Protein AF-A0A368FCS0-F1 (afdb_monomer_lite)

Radius of gyration: 18.72 Å; chains: 1; bounding box: 50×44×47 Å

Foldseek 3Di:
DLVVLVVVLVVVVLFDQQDQPCVQVVLLPPQQRRRDGNVQLVQQQSQPLFFPAAQEPVCLQDLVSLSVRNSPGHRPDRGPPDHDDSLQNSLSVSQSSCLRRPPVSDGSFVSCCVVPCVVQVFFKTQQDDLVCLVVADQDDADDPVNVVVCCVVPVPVDDVVVVVCCCPPVHSVVRRCRRHVCPDVHPPNSLNPSVCQRRRRVSPNMDGDPVRVVSRVVVVVVVVVPPDD

Sequence (229 aa):
MAALCVARLVDQRLLRYDDLVTKFWPEFGKNGKENITVRWLLGHRAGLAYTDKKVDFPIANDWKAIAKVFEEQTPNWPPGTQTGYHALTYGWLVDQIIRRVDPKHRSVGVYFKEEFAQKYNLDFHIGLPRCESHRVSRLTSPSLWDAVQEYFHKPSDFNFSRFFYQMLFDGLLSKVGHNVPWIAFMKRLTLNNPDLYEIEQAAVLGIGTSRAMAELFERFRGIGTSSKD

Organism: Ancylostoma caninum (NCBI:txid29170)

InterPro domains:
  IPR001466 Beta-lactamase-related [PF00144] (1-217)
  IPR012338 Beta-lactamase/transpeptidase-like [G3DSA:3.40.710.10] (1-228)
  IPR012338 Beta-lactamase/transpeptidase-like [SSF56601] (2-150)
  IPR052907 Beta-lactamase/esterase domain-containing protein [PTHR43319] (2-220)

Secondary structure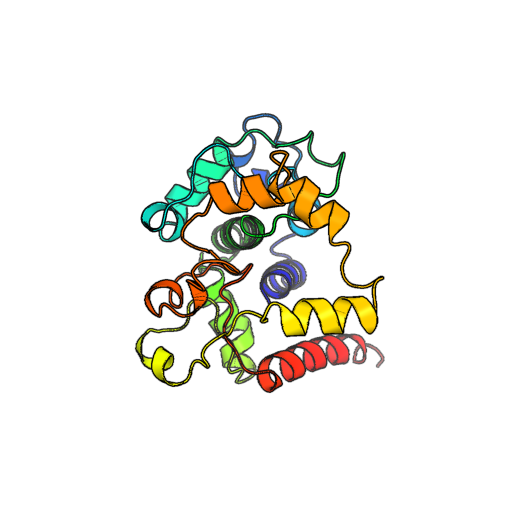 (DSSP, 8-state):
-HHHHHHHHHHTTS--TTSBGGGT-GGGGTTTTTT-BHHHHHTT-SS-SS-SS---HHHHT-HHHHHHHHHHPPPSS-TTS-----TTHHHHHHHHHHHHHSTT---HHHHHIIIIITTTT--EEES--GGGGGGPPPP-PPPHHHHHHHHHH-TTT--HHHHHHHHHTT-HHHHHHHHSTT--SSSS-GGG-GGGTTS--TTT-EEE-HHHHHHHHHHHHHHTTS---

pLDDT: mean 91.83, std 10.75, range [37.28, 98.81]

Structure (mmCIF, N/CA/C/O backbone):
data_AF-A0A368FCS0-F1
#
_ent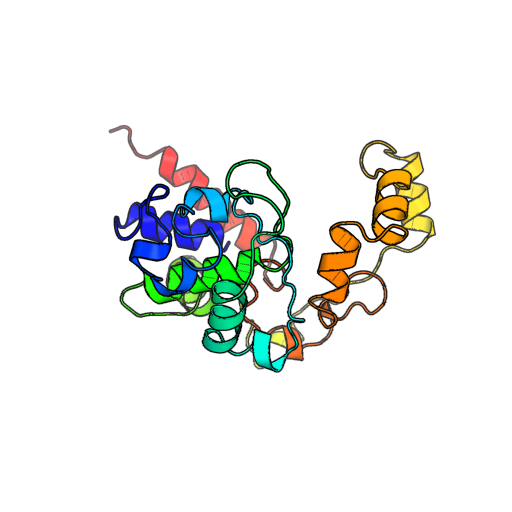ry.id   AF-A0A368FCS0-F1
#
loop_
_atom_site.group_PDB
_atom_site.id
_atom_site.type_symbol
_atom_site.label_atom_id
_atom_site.label_alt_id
_atom_site.label_comp_id
_atom_site.label_asym_id
_atom_site.label_entity_id
_atom_site.label_seq_id
_atom_site.pdbx_PDB_ins_code
_atom_site.Cartn_x
_atom_site.Cartn_y
_atom_site.Cartn_z
_atom_site.occupancy
_atom_site.B_iso_or_equiv
_atom_site.auth_seq_id
_atom_site.auth_comp_id
_atom_site.auth_asym_id
_atom_site.auth_atom_id
_atom_site.pdbx_PDB_model_num
ATOM 1 N N . MET A 1 1 ? -4.396 -3.841 -7.719 1.00 93.25 1 MET A N 1
ATOM 2 C CA . MET A 1 1 ? -4.324 -5.121 -6.976 1.00 93.25 1 MET A CA 1
ATOM 3 C C . MET A 1 1 ? -4.623 -4.959 -5.493 1.00 93.25 1 MET A C 1
ATOM 5 O O . MET A 1 1 ? -5.632 -5.488 -5.060 1.00 93.25 1 MET A O 1
ATOM 9 N N . ALA A 1 2 ? -3.852 -4.174 -4.730 1.00 96.06 2 ALA A N 1
ATOM 10 C CA . ALA A 1 2 ? -4.050 -4.011 -3.279 1.00 96.06 2 ALA A CA 1
ATOM 11 C C . ALA A 1 2 ? -5.489 -3.627 -2.859 1.00 96.06 2 ALA A C 1
ATOM 13 O O . ALA A 1 2 ? -6.038 -4.190 -1.917 1.00 96.06 2 ALA A O 1
ATOM 14 N N . ALA A 1 3 ? -6.137 -2.716 -3.597 1.00 96.94 3 ALA A N 1
ATOM 15 C CA . ALA A 1 3 ? -7.525 -2.323 -3.329 1.00 96.94 3 ALA A CA 1
ATOM 16 C C . ALA A 1 3 ? -8.522 -3.490 -3.474 1.00 96.94 3 ALA A C 1
ATOM 18 O O . ALA A 1 3 ? -9.501 -3.551 -2.736 1.00 96.94 3 ALA A O 1
ATOM 19 N N . LEU A 1 4 ? -8.256 -4.436 -4.385 1.00 96.25 4 LEU A N 1
ATOM 20 C CA . LEU A 1 4 ? -9.086 -5.630 -4.579 1.00 96.25 4 LEU A CA 1
ATOM 21 C C . LEU A 1 4 ? -8.965 -6.584 -3.387 1.00 96.25 4 LEU A C 1
ATOM 23 O O . LEU A 1 4 ? -9.956 -7.201 -3.009 1.00 96.25 4 LEU A O 1
ATOM 27 N N . CYS A 1 5 ? -7.791 -6.657 -2.749 1.00 98.00 5 CYS A N 1
ATOM 28 C CA . CYS A 1 5 ? -7.627 -7.407 -1.504 1.00 98.00 5 CYS A CA 1
ATOM 29 C C . CYS A 1 5 ? -8.546 -6.859 -0.407 1.00 98.00 5 CYS A C 1
ATOM 31 O O . CYS A 1 5 ? -9.256 -7.622 0.240 1.00 98.00 5 CYS A O 1
ATOM 33 N N . VAL A 1 6 ? -8.601 -5.532 -0.249 1.00 98.44 6 VAL A N 1
ATOM 34 C CA . VAL A 1 6 ? -9.503 -4.900 0.726 1.00 98.44 6 VAL A CA 1
ATOM 35 C C . VAL A 1 6 ? -10.969 -5.078 0.327 1.00 98.44 6 VAL A C 1
ATOM 37 O O . VAL A 1 6 ? -11.790 -5.405 1.176 1.00 98.44 6 VAL A O 1
ATOM 40 N N . ALA A 1 7 ? -11.306 -4.934 -0.958 1.00 97.56 7 ALA A N 1
ATOM 41 C CA . ALA A 1 7 ? -12.664 -5.168 -1.451 1.00 97.56 7 ALA A CA 1
ATOM 42 C C . ALA A 1 7 ? -13.146 -6.601 -1.175 1.00 97.56 7 ALA A C 1
ATOM 44 O O . ALA A 1 7 ? -14.292 -6.793 -0.786 1.00 97.56 7 ALA A O 1
ATOM 45 N N . ARG A 1 8 ? -12.265 -7.600 -1.295 1.00 96.50 8 ARG A N 1
ATOM 46 C CA . ARG A 1 8 ? -12.578 -8.990 -0.942 1.00 96.50 8 ARG A CA 1
ATOM 47 C C . ARG A 1 8 ? -12.825 -9.179 0.553 1.00 96.50 8 ARG A C 1
ATOM 49 O O . ARG A 1 8 ? -13.772 -9.868 0.907 1.00 96.50 8 ARG A O 1
ATOM 56 N N . LEU A 1 9 ? -12.033 -8.554 1.427 1.00 98.38 9 LEU A N 1
ATOM 57 C CA . LEU A 1 9 ? -12.304 -8.571 2.873 1.00 98.38 9 LEU A CA 1
ATOM 58 C C . LEU A 1 9 ? -13.667 -7.937 3.202 1.00 98.38 9 LEU A C 1
ATOM 60 O O . LEU A 1 9 ? -14.368 -8.408 4.099 1.00 98.38 9 LEU A O 1
ATOM 64 N N . VAL A 1 10 ? -14.063 -6.900 2.456 1.00 98.38 10 VAL A N 1
ATOM 65 C CA . VAL A 1 10 ? -15.393 -6.284 2.573 1.00 98.38 10 VAL A CA 1
ATOM 66 C C . VAL A 1 10 ? -16.499 -7.220 2.085 1.00 98.38 10 VAL A C 1
ATOM 68 O O . VAL A 1 10 ? -17.495 -7.396 2.783 1.00 98.38 10 VAL A O 1
ATOM 71 N N . ASP A 1 11 ? -16.315 -7.866 0.935 1.00 96.88 11 ASP A N 1
ATOM 72 C CA . ASP A 1 11 ? -17.247 -8.860 0.382 1.00 96.88 11 ASP A CA 1
ATOM 73 C C . ASP A 1 11 ? -17.456 -10.050 1.339 1.00 96.88 11 ASP A C 1
ATOM 75 O O . ASP A 1 11 ? -18.578 -10.482 1.598 1.00 96.88 11 ASP A O 1
ATOM 79 N N . GLN A 1 12 ? -16.380 -10.491 1.996 1.00 97.00 12 GLN A N 1
ATOM 80 C CA . GLN A 1 12 ? -16.399 -11.512 3.048 1.00 97.00 12 GLN A CA 1
ATOM 81 C C . GLN A 1 12 ? -17.017 -11.033 4.372 1.00 97.00 12 GLN A C 1
ATOM 83 O O . GLN A 1 12 ? -17.071 -11.800 5.332 1.00 97.00 12 GLN A O 1
ATOM 88 N N . ARG A 1 13 ? -17.481 -9.778 4.446 1.00 98.25 13 ARG A N 1
ATOM 89 C CA . ARG A 1 13 ? -18.049 -9.132 5.643 1.00 98.25 13 ARG A CA 1
ATOM 90 C C . ARG A 1 13 ? -17.088 -9.064 6.837 1.00 98.25 13 ARG A C 1
ATOM 92 O O . ARG A 1 13 ? -17.530 -8.860 7.965 1.00 98.25 13 ARG A O 1
ATOM 99 N N . LEU A 1 14 ? -15.784 -9.195 6.595 1.00 98.31 14 LEU A N 1
ATOM 100 C CA . LEU A 1 14 ? -14.739 -9.053 7.616 1.00 98.31 14 LEU A CA 1
ATOM 101 C C . LEU A 1 14 ? -14.395 -7.582 7.880 1.00 98.31 14 LEU A C 1
ATOM 103 O O . LEU A 1 14 ? -13.900 -7.240 8.950 1.00 98.31 14 LEU A O 1
ATOM 107 N N . LEU A 1 15 ? -14.674 -6.709 6.911 1.00 98.50 15 LEU A N 1
ATOM 108 C CA . LEU A 1 15 ? -14.403 -5.278 6.976 1.00 98.50 15 LEU A CA 1
ATOM 109 C C . LEU A 1 15 ? -15.571 -4.480 6.409 1.00 98.50 15 LEU A C 1
ATOM 111 O O . LEU A 1 15 ? -16.246 -4.922 5.482 1.00 98.50 15 LEU A O 1
ATOM 115 N N . ARG A 1 16 ? -15.776 -3.258 6.892 1.00 98.69 16 ARG A N 1
ATOM 116 C CA . ARG A 1 16 ? -16.618 -2.266 6.214 1.00 98.69 16 ARG A CA 1
ATOM 117 C C . ARG A 1 16 ? -15.789 -1.050 5.838 1.00 98.69 16 ARG A C 1
ATOM 119 O O . ARG A 1 16 ? -14.907 -0.642 6.583 1.00 98.69 16 ARG A O 1
ATOM 126 N N . TYR A 1 17 ? -16.111 -0.410 4.715 1.00 98.62 17 TYR A N 1
ATOM 127 C CA . TYR A 1 17 ? -15.428 0.827 4.317 1.00 98.62 17 TYR A CA 1
ATOM 128 C C . TYR A 1 17 ? -15.589 1.957 5.343 1.00 98.62 17 TYR A C 1
ATOM 130 O O . TYR A 1 17 ? -14.684 2.771 5.500 1.00 98.62 17 TYR A O 1
ATOM 138 N N . ASP A 1 18 ? -16.709 1.990 6.060 1.00 98.56 18 ASP A N 1
ATOM 139 C CA . ASP A 1 18 ? -16.969 3.005 7.085 1.00 98.56 18 ASP A CA 1
ATOM 140 C C . ASP A 1 18 ? -16.482 2.578 8.482 1.00 98.56 18 ASP A C 1
ATOM 142 O O . ASP A 1 18 ? -16.683 3.314 9.444 1.00 98.56 18 ASP A O 1
ATOM 146 N N . ASP A 1 19 ? -15.826 1.414 8.611 1.00 98.75 19 ASP A N 1
ATOM 147 C CA . ASP A 1 19 ? -15.157 1.056 9.862 1.00 98.75 19 ASP A CA 1
ATOM 148 C C . ASP A 1 19 ? -14.026 2.054 10.142 1.00 98.75 19 ASP A C 1
ATOM 150 O O . ASP A 1 19 ? -13.227 2.392 9.259 1.00 98.75 19 ASP A O 1
ATOM 154 N N . LEU A 1 20 ? -13.944 2.492 11.399 1.00 98.81 20 LEU A N 1
ATOM 155 C CA . LEU A 1 20 ? -12.785 3.210 11.912 1.00 98.81 20 LEU A CA 1
ATOM 156 C C . LEU A 1 20 ? -11.569 2.287 11.885 1.00 98.81 20 LEU A C 1
ATOM 158 O O . LEU A 1 20 ? -11.648 1.131 12.298 1.00 98.81 20 LEU A O 1
ATOM 162 N N . VAL A 1 21 ? -10.422 2.806 11.458 1.00 98.75 21 VAL A N 1
ATOM 163 C CA . VAL A 1 21 ? -9.161 2.045 11.444 1.00 98.75 21 VAL A CA 1
ATOM 164 C C . VAL A 1 21 ? -8.772 1.615 12.860 1.00 98.75 21 VAL A C 1
ATOM 166 O O . VAL A 1 21 ? -8.283 0.508 13.075 1.00 98.75 21 VAL A O 1
ATOM 169 N N . THR A 1 22 ? -9.091 2.450 13.850 1.00 98.75 22 THR A N 1
ATOM 170 C CA . THR A 1 22 ? -8.883 2.181 15.278 1.00 98.75 22 THR A CA 1
ATOM 171 C C . THR A 1 22 ? -9.644 0.967 15.805 1.00 98.75 22 THR A C 1
ATOM 173 O O . THR A 1 22 ? -9.239 0.405 16.817 1.00 98.75 22 THR A O 1
ATOM 176 N N . LYS A 1 23 ? -10.688 0.500 15.105 1.00 98.50 23 LYS A N 1
ATOM 177 C CA . LYS A 1 23 ? -11.430 -0.722 15.457 1.00 98.50 23 LYS A CA 1
ATOM 178 C C . LYS A 1 23 ? -10.538 -1.965 15.460 1.00 98.50 23 LYS A C 1
ATOM 180 O O . LYS A 1 23 ? -10.736 -2.851 16.281 1.00 98.50 23 LYS A O 1
ATOM 185 N N . PHE A 1 24 ? -9.586 -2.040 14.532 1.00 98.38 24 PHE A N 1
ATOM 186 C CA . PHE A 1 24 ? -8.661 -3.171 14.396 1.00 98.38 24 PHE A CA 1
ATOM 187 C C . PHE A 1 24 ? -7.198 -2.770 14.615 1.00 98.38 24 PHE A C 1
ATOM 189 O O . PHE A 1 24 ? -6.346 -3.639 14.768 1.00 98.38 24 PHE A O 1
ATOM 196 N N . TRP A 1 25 ? -6.898 -1.470 14.663 1.00 98.62 25 TRP A N 1
ATOM 197 C CA . TRP A 1 25 ? -5.574 -0.925 14.957 1.00 98.62 25 TRP A CA 1
ATOM 198 C C . TRP A 1 25 ? -5.661 0.243 15.956 1.00 98.62 25 TRP A C 1
ATOM 200 O O . TRP A 1 25 ? -5.528 1.402 15.557 1.00 98.62 25 TRP A O 1
ATOM 210 N N . PRO A 1 26 ? -5.903 -0.019 17.252 1.00 98.50 26 PRO A N 1
ATOM 211 C CA . PRO A 1 26 ? -6.167 1.033 18.239 1.00 98.50 26 PRO A CA 1
ATOM 212 C C . PRO A 1 26 ? -5.068 2.100 18.330 1.00 98.50 26 PRO A C 1
ATOM 214 O O . PRO A 1 26 ? -5.355 3.295 18.401 1.00 98.50 26 PRO A O 1
ATOM 217 N N . GLU A 1 27 ? -3.801 1.693 18.253 1.00 98.50 27 GLU A N 1
ATOM 218 C CA . GLU A 1 27 ? -2.636 2.577 18.351 1.00 98.50 27 GLU A CA 1
ATOM 219 C C . GLU A 1 27 ? -2.545 3.582 17.198 1.00 98.50 27 GLU A C 1
ATOM 221 O O . GLU A 1 27 ? -1.884 4.615 17.339 1.00 98.50 27 GLU A O 1
ATOM 226 N N . PHE A 1 28 ? -3.226 3.316 16.078 1.00 98.69 28 PHE A N 1
ATOM 227 C CA . PHE A 1 28 ? -3.326 4.243 14.957 1.00 98.69 28 PHE A CA 1
ATOM 228 C C . PHE A 1 28 ? -4.028 5.542 15.354 1.00 98.69 28 PHE A C 1
ATOM 230 O O . PHE A 1 28 ? -3.745 6.573 14.763 1.00 98.69 28 PHE A O 1
ATOM 237 N N . GLY A 1 29 ? -4.903 5.535 16.365 1.00 98.12 29 GLY A N 1
ATOM 238 C CA . GLY A 1 29 ? -5.744 6.684 16.723 1.00 98.12 29 GLY A CA 1
ATOM 239 C C . GLY A 1 29 ? -5.006 7.914 17.261 1.00 98.12 29 GLY A C 1
ATOM 240 O O . GLY A 1 29 ? -5.626 8.954 17.451 1.00 98.12 29 GLY A O 1
ATOM 241 N N . LYS A 1 30 ? -3.695 7.835 17.504 1.00 98.12 30 LYS A N 1
ATOM 242 C CA . LYS A 1 30 ? -2.890 8.957 18.013 1.00 98.12 30 LYS A CA 1
ATOM 243 C C . LYS A 1 30 ? -2.874 10.140 17.036 1.00 98.12 30 LYS A C 1
ATOM 245 O O . LYS A 1 30 ? -3.015 9.956 15.829 1.00 98.12 30 LYS A O 1
ATOM 250 N N . ASN A 1 31 ? -2.591 11.340 17.541 1.00 97.69 31 ASN A N 1
ATOM 251 C CA . ASN A 1 31 ? -2.347 12.550 16.740 1.00 97.69 31 ASN A CA 1
ATOM 252 C C . ASN A 1 31 ? -3.512 12.941 15.804 1.00 97.69 31 ASN A C 1
ATOM 254 O O . ASN A 1 31 ? -3.282 13.346 14.666 1.00 97.69 31 ASN A O 1
ATOM 258 N N . GLY A 1 32 ? -4.761 12.812 16.272 1.00 97.31 32 GLY A N 1
ATOM 259 C CA . GLY A 1 32 ? -5.954 13.238 15.523 1.00 97.31 32 GLY A CA 1
ATOM 260 C C . GLY A 1 32 ? -6.408 12.250 14.443 1.00 97.31 32 GLY A C 1
ATOM 261 O O . GLY A 1 32 ? -7.006 12.652 13.443 1.00 97.31 32 GLY A O 1
ATOM 262 N N . LYS A 1 33 ? -6.060 10.965 14.589 1.00 98.56 33 LYS A N 1
ATOM 263 C CA . LYS A 1 33 ? -6.353 9.900 13.614 1.00 98.56 33 LYS A CA 1
ATOM 264 C C . LYS A 1 33 ? -7.497 8.980 14.046 1.00 98.56 33 LYS A C 1
ATOM 266 O O . LYS A 1 33 ? -7.849 8.057 13.313 1.00 98.56 33 LYS A O 1
ATOM 271 N N . GLU A 1 34 ? -8.104 9.229 15.203 1.00 98.31 34 GLU A N 1
ATOM 272 C CA . GLU A 1 34 ? -9.129 8.386 15.823 1.00 98.31 34 GLU A CA 1
ATOM 273 C C . GLU A 1 34 ? -10.380 8.175 14.957 1.00 98.31 34 GLU A C 1
ATOM 275 O O . GLU A 1 34 ? -10.988 7.106 15.008 1.00 98.31 34 GLU A O 1
ATOM 280 N N . ASN A 1 35 ? -10.709 9.161 14.117 1.00 98.31 35 ASN A N 1
ATOM 281 C CA . ASN A 1 35 ? -11.897 9.166 13.259 1.00 98.31 35 ASN A CA 1
ATOM 282 C C . ASN A 1 35 ? -11.628 8.709 11.813 1.00 98.31 35 ASN A C 1
ATOM 284 O O . ASN A 1 35 ? -12.522 8.752 10.966 1.00 98.31 35 ASN A O 1
ATOM 288 N N . ILE A 1 36 ? -10.399 8.297 11.489 1.00 98.75 36 ILE A N 1
ATOM 289 C CA . ILE A 1 36 ? -10.061 7.867 10.130 1.00 98.75 36 ILE A CA 1
ATOM 290 C C . ILE A 1 36 ? -10.738 6.528 9.833 1.00 98.75 36 ILE A C 1
ATOM 292 O O . ILE A 1 36 ? -10.553 5.541 10.545 1.00 98.75 36 ILE A O 1
ATOM 296 N N . THR A 1 37 ? -11.483 6.489 8.730 1.00 98.81 37 THR A N 1
ATOM 297 C CA . THR A 1 37 ? -12.140 5.281 8.219 1.00 98.81 37 THR A CA 1
ATOM 298 C C . THR A 1 37 ? -11.281 4.562 7.181 1.00 98.81 37 THR A C 1
ATOM 300 O O . THR A 1 37 ? -10.410 5.161 6.538 1.00 98.81 37 THR A O 1
ATOM 303 N N . VAL A 1 38 ? -11.578 3.283 6.935 1.00 98.75 38 VAL A N 1
ATOM 304 C CA . VAL A 1 38 ? -10.999 2.520 5.813 1.00 98.75 38 VAL A CA 1
ATOM 305 C C . VAL A 1 38 ? -11.228 3.247 4.482 1.00 98.75 38 VAL A C 1
ATOM 307 O O . VAL A 1 38 ? -10.310 3.365 3.670 1.00 98.75 38 VAL A O 1
ATOM 310 N N . ARG A 1 39 ? -12.424 3.812 4.269 1.00 98.50 39 ARG A N 1
ATOM 311 C CA . ARG A 1 39 ? -12.773 4.617 3.089 1.00 98.50 39 ARG A CA 1
ATOM 312 C C . ARG A 1 39 ? -11.829 5.799 2.909 1.00 98.50 39 ARG A C 1
ATOM 314 O O . ARG A 1 39 ? -11.433 6.090 1.785 1.00 98.50 39 ARG A O 1
ATOM 321 N N . TRP A 1 40 ? -11.475 6.496 3.988 1.00 98.50 40 TRP A N 1
ATOM 322 C CA . TRP A 1 40 ? -10.566 7.640 3.910 1.00 98.50 40 TRP A CA 1
ATOM 323 C C . TRP A 1 40 ? -9.135 7.227 3.583 1.00 98.50 40 TRP A C 1
ATOM 325 O O . TRP A 1 40 ? -8.486 7.927 2.807 1.00 98.50 40 TRP A O 1
ATOM 335 N N . LEU A 1 41 ? -8.654 6.096 4.105 1.00 97.94 41 LEU A N 1
ATOM 336 C CA . LEU A 1 41 ? -7.356 5.547 3.702 1.00 97.94 41 LEU A CA 1
ATOM 337 C C . LEU A 1 41 ? -7.343 5.190 2.211 1.00 97.94 41 LEU A C 1
ATOM 339 O O . LEU A 1 41 ? -6.476 5.662 1.476 1.00 97.94 41 LEU A O 1
ATOM 343 N N . LEU A 1 42 ? -8.338 4.424 1.752 1.00 98.12 42 LEU A N 1
ATOM 344 C CA . LEU A 1 42 ? -8.425 3.992 0.354 1.00 98.12 42 LEU A CA 1
ATOM 345 C C . LEU A 1 42 ? -8.653 5.154 -0.619 1.00 98.12 42 LEU A C 1
ATOM 347 O O . LEU A 1 42 ? -8.173 5.123 -1.746 1.00 98.12 42 LEU A O 1
ATOM 351 N N . GLY A 1 43 ? -9.377 6.181 -0.177 1.00 97.81 43 GLY A N 1
ATOM 352 C CA . GLY A 1 43 ? -9.672 7.385 -0.947 1.00 97.81 43 GLY A CA 1
ATOM 353 C C . GLY A 1 43 ? -8.623 8.489 -0.826 1.00 97.81 43 GLY A C 1
ATOM 354 O O . GLY A 1 43 ? -8.908 9.608 -1.235 1.00 97.81 43 GLY A O 1
ATOM 355 N N . HIS A 1 44 ? -7.447 8.225 -0.244 1.00 98.12 44 HIS A N 1
ATOM 356 C CA . HIS A 1 44 ? -6.361 9.206 -0.096 1.00 98.12 44 HIS A CA 1
ATOM 357 C C . HIS A 1 44 ? -6.722 10.471 0.712 1.00 98.12 44 HIS A C 1
ATOM 359 O O . HIS A 1 44 ? -6.159 11.549 0.499 1.00 98.12 44 HIS A O 1
ATOM 365 N N . ARG A 1 45 ? -7.643 10.344 1.672 1.00 98.38 45 ARG A N 1
ATOM 366 C CA . ARG A 1 45 ? -8.140 11.436 2.530 1.00 98.38 45 ARG A CA 1
ATOM 367 C C . ARG A 1 45 ? -7.651 11.364 3.976 1.00 98.38 45 ARG A C 1
ATOM 369 O O . ARG A 1 45 ? -8.009 12.219 4.775 1.00 98.38 45 ARG A O 1
ATOM 376 N N . ALA A 1 46 ? -6.826 10.378 4.319 1.00 98.00 46 ALA A N 1
ATOM 377 C CA . ALA A 1 46 ? -6.289 10.213 5.672 1.00 98.00 46 ALA A CA 1
ATOM 378 C C . ALA A 1 46 ? -5.212 11.246 6.057 1.00 98.00 46 ALA A C 1
ATOM 380 O O . ALA A 1 46 ? -4.877 11.356 7.231 1.00 98.00 46 ALA A O 1
ATOM 381 N N . GLY A 1 47 ? -4.664 11.985 5.087 1.00 97.69 47 GLY A N 1
ATOM 382 C CA . GLY A 1 47 ? -3.578 12.935 5.336 1.00 97.69 47 GLY A CA 1
ATOM 383 C C . GLY A 1 47 ? -2.235 12.270 5.632 1.00 97.69 47 GLY A C 1
ATOM 384 O O . GLY A 1 47 ? -1.417 12.850 6.320 1.00 97.69 47 GLY A O 1
ATOM 385 N N . LEU A 1 48 ? -1.987 11.057 5.144 1.00 97.75 48 LEU A N 1
ATOM 386 C CA . LEU A 1 48 ? -0.759 10.294 5.395 1.00 97.75 48 LEU A CA 1
ATOM 387 C C . LEU A 1 48 ? 0.041 10.094 4.106 1.00 97.75 48 LEU A C 1
ATOM 389 O O . LEU A 1 48 ? 0.521 8.996 3.833 1.00 97.75 48 LEU A O 1
ATOM 393 N N . ALA A 1 49 ? 0.135 11.120 3.261 1.00 96.50 49 ALA A N 1
ATOM 394 C CA . ALA A 1 49 ? 0.751 10.989 1.942 1.00 96.50 49 ALA A CA 1
ATOM 395 C C . ALA A 1 49 ? 2.278 10.820 2.007 1.00 96.50 49 ALA A C 1
ATOM 397 O O . ALA A 1 49 ? 2.861 10.176 1.135 1.00 96.50 49 ALA A O 1
ATOM 398 N N . TYR A 1 50 ? 2.905 11.345 3.058 1.00 95.31 50 TYR A N 1
ATOM 399 C CA . TYR A 1 50 ? 4.290 11.087 3.448 1.00 95.31 50 TYR A CA 1
ATOM 400 C C . TYR A 1 50 ? 4.397 11.090 4.978 1.00 95.31 50 TYR A C 1
ATOM 402 O O . TYR A 1 50 ? 3.472 11.528 5.668 1.00 95.31 50 TYR A O 1
ATOM 410 N N . THR A 1 51 ? 5.524 10.613 5.506 1.00 96.00 51 THR A N 1
ATOM 411 C CA . THR A 1 51 ? 5.785 10.580 6.951 1.00 96.00 51 THR A CA 1
ATOM 412 C C . THR A 1 51 ? 6.928 11.519 7.336 1.00 96.00 51 THR A C 1
ATOM 414 O O . THR A 1 51 ? 7.800 11.826 6.521 1.00 96.00 51 THR A O 1
ATOM 417 N N . ASP A 1 52 ? 6.936 11.975 8.584 1.00 92.38 52 ASP A N 1
ATOM 418 C CA . ASP A 1 52 ? 7.979 12.854 9.126 1.00 92.38 52 ASP A CA 1
ATOM 419 C C . ASP A 1 52 ? 9.275 12.059 9.326 1.00 92.38 52 ASP A C 1
ATOM 421 O O . ASP A 1 52 ? 10.378 12.524 9.037 1.00 92.38 52 ASP A O 1
ATOM 425 N N . LYS A 1 53 ? 9.133 10.799 9.754 1.00 92.75 53 LYS A N 1
ATOM 426 C CA . LYS A 1 53 ? 10.231 9.840 9.812 1.00 92.75 53 LYS A CA 1
ATOM 427 C C . LYS A 1 53 ? 10.493 9.261 8.430 1.00 92.75 53 LYS A C 1
ATOM 429 O O . LYS A 1 53 ? 9.598 8.692 7.810 1.00 92.75 53 LYS A O 1
ATOM 434 N N . LYS A 1 54 ? 11.744 9.351 7.989 1.00 94.19 54 LYS A N 1
ATOM 435 C CA . LYS A 1 54 ? 12.235 8.690 6.780 1.00 94.19 54 LYS A CA 1
ATOM 436 C C . LYS A 1 54 ? 12.048 7.173 6.880 1.00 94.19 54 LYS A C 1
ATOM 438 O O . LYS A 1 54 ? 12.411 6.572 7.890 1.00 94.19 54 LYS A O 1
ATOM 443 N N . VAL A 1 55 ? 11.521 6.564 5.823 1.00 95.12 55 VAL A N 1
ATOM 444 C CA . VAL A 1 55 ? 11.322 5.115 5.722 1.00 95.12 55 VAL A CA 1
ATOM 445 C C . VAL A 1 55 ? 12.476 4.522 4.921 1.00 95.12 55 VAL A C 1
ATOM 447 O O . VAL A 1 55 ? 12.500 4.561 3.688 1.00 95.12 55 VAL A O 1
ATOM 450 N N . ASP A 1 56 ? 13.474 4.005 5.628 1.00 92.88 56 ASP A N 1
ATOM 451 C CA . ASP A 1 56 ? 14.572 3.257 5.026 1.00 92.88 56 ASP A CA 1
ATOM 452 C C . ASP A 1 56 ? 14.175 1.802 4.724 1.00 92.88 56 ASP A C 1
ATOM 454 O O . ASP A 1 56 ? 13.056 1.364 4.996 1.00 92.88 56 ASP A O 1
ATOM 458 N N . PHE A 1 57 ? 15.083 1.069 4.083 1.00 90.25 57 PHE A N 1
ATOM 459 C CA . PHE A 1 57 ? 14.829 -0.296 3.629 1.00 90.25 57 PHE A CA 1
ATOM 460 C C . PHE A 1 57 ? 14.546 -1.275 4.792 1.00 90.25 57 PHE A C 1
ATOM 462 O O . PHE A 1 57 ? 13.571 -2.019 4.689 1.00 90.25 57 PHE A O 1
ATOM 469 N N . PRO A 1 58 ? 15.294 -1.262 5.920 1.00 92.56 58 PRO A N 1
ATOM 470 C CA . PRO A 1 58 ? 14.966 -2.097 7.077 1.00 92.56 58 PRO A CA 1
ATOM 471 C C . PRO A 1 58 ? 13.579 -1.816 7.659 1.00 92.56 58 PRO A C 1
ATOM 473 O O . PRO A 1 58 ? 12.844 -2.762 7.926 1.00 92.56 58 PRO A O 1
ATOM 476 N N . ILE A 1 59 ? 13.194 -0.539 7.806 1.00 95.06 59 ILE A N 1
ATOM 477 C CA . ILE A 1 59 ? 11.842 -0.189 8.260 1.00 95.06 59 ILE A CA 1
ATOM 478 C C . ILE A 1 59 ? 10.818 -0.719 7.256 1.00 95.06 59 ILE A C 1
ATOM 480 O O . ILE A 1 59 ? 9.879 -1.393 7.657 1.00 95.06 59 ILE A O 1
ATOM 484 N N . ALA A 1 60 ? 11.008 -0.469 5.959 1.00 93.50 60 ALA A N 1
ATOM 485 C CA . ALA A 1 60 ? 10.077 -0.891 4.912 1.00 93.50 60 ALA A CA 1
ATOM 486 C C . ALA A 1 60 ? 9.837 -2.405 4.848 1.00 93.50 60 ALA A C 1
ATOM 488 O O . ALA A 1 60 ? 8.761 -2.820 4.413 1.00 93.50 60 ALA A O 1
ATOM 489 N N . ASN A 1 61 ? 10.820 -3.207 5.266 1.00 91.62 61 ASN A N 1
ATOM 490 C CA . ASN A 1 61 ? 10.743 -4.665 5.283 1.00 91.62 61 ASN A CA 1
ATOM 491 C C . ASN A 1 61 ? 10.196 -5.240 6.608 1.00 91.62 61 ASN A C 1
ATOM 493 O O . ASN A 1 61 ? 9.982 -6.445 6.716 1.00 91.62 61 ASN A O 1
ATOM 497 N N . ASP A 1 62 ? 9.941 -4.397 7.613 1.00 96.50 62 ASP A N 1
ATOM 498 C CA . ASP A 1 62 ? 9.312 -4.780 8.877 1.00 96.50 62 ASP A CA 1
ATOM 499 C C . ASP A 1 62 ? 7.948 -4.092 9.022 1.00 96.50 62 ASP A C 1
ATOM 501 O O . ASP A 1 62 ? 7.825 -2.901 9.324 1.00 96.50 62 ASP A O 1
ATOM 505 N N . TRP A 1 63 ? 6.882 -4.876 8.856 1.00 96.38 63 TRP A N 1
ATOM 506 C CA . TRP A 1 63 ? 5.516 -4.369 8.950 1.00 96.38 63 TRP A CA 1
ATOM 507 C C . TRP A 1 63 ? 5.198 -3.758 10.324 1.00 96.38 63 TRP A C 1
ATOM 509 O O . TRP A 1 63 ? 4.369 -2.851 10.394 1.00 96.38 63 TRP A O 1
ATOM 519 N N . LYS A 1 64 ? 5.839 -4.204 1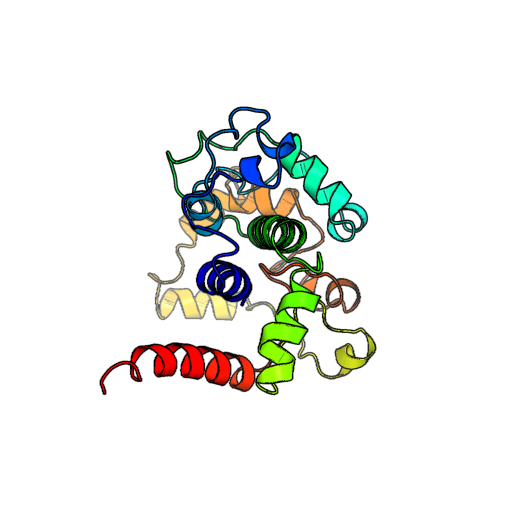1.414 1.00 98.06 64 LYS A N 1
ATOM 520 C CA . LYS A 1 64 ? 5.643 -3.621 12.750 1.00 98.06 64 LYS A CA 1
ATOM 521 C C . LYS A 1 64 ? 6.360 -2.283 12.868 1.00 98.06 64 LYS A C 1
ATOM 523 O O . LYS A 1 64 ? 5.800 -1.349 13.439 1.00 98.06 64 LYS A O 1
ATOM 528 N N . ALA A 1 65 ? 7.561 -2.163 12.304 1.00 98.06 65 ALA A N 1
ATOM 529 C CA . ALA A 1 65 ? 8.280 -0.892 12.255 1.00 98.06 65 ALA A CA 1
ATOM 530 C C . ALA A 1 65 ? 7.493 0.152 11.448 1.00 98.06 65 ALA A C 1
ATOM 532 O O . ALA A 1 65 ? 7.300 1.275 11.912 1.00 98.06 65 ALA A O 1
ATOM 533 N N . ILE A 1 66 ? 6.956 -0.240 10.289 1.00 97.88 66 ILE A N 1
ATOM 534 C CA . ILE A 1 66 ? 6.049 0.592 9.488 1.00 97.88 66 ILE A CA 1
ATOM 535 C C . ILE A 1 66 ? 4.782 0.967 10.258 1.00 97.88 66 ILE A C 1
ATOM 537 O O . ILE A 1 66 ? 4.355 2.120 10.197 1.00 97.88 66 ILE A O 1
ATOM 541 N N . ALA A 1 67 ? 4.194 0.032 11.012 1.00 98.31 67 ALA A N 1
ATOM 542 C CA . ALA A 1 67 ? 3.050 0.335 11.866 1.00 98.31 67 ALA A CA 1
ATOM 543 C C . ALA A 1 67 ? 3.383 1.483 12.828 1.00 98.31 67 ALA A C 1
ATOM 545 O O . ALA A 1 67 ? 2.670 2.482 12.869 1.00 98.31 67 ALA A O 1
ATOM 546 N N . LYS A 1 68 ? 4.517 1.389 13.533 1.00 98.38 68 LYS A N 1
ATOM 547 C CA . LYS A 1 68 ? 4.954 2.415 14.491 1.00 98.38 68 LYS A CA 1
ATOM 548 C C . LYS A 1 68 ? 5.133 3.784 13.842 1.00 98.38 68 LYS A C 1
ATOM 550 O O . LYS A 1 68 ? 4.686 4.773 14.415 1.00 98.38 68 LYS A O 1
ATOM 555 N N . VAL A 1 69 ? 5.682 3.836 12.625 1.00 98.25 69 VAL A N 1
ATOM 556 C CA . VAL A 1 69 ? 5.783 5.087 11.855 1.00 98.25 69 VAL A CA 1
ATOM 557 C C . VAL A 1 69 ? 4.407 5.737 11.686 1.00 98.25 69 VAL A C 1
ATOM 559 O O . VAL A 1 69 ? 4.256 6.925 11.952 1.00 98.25 69 VAL A O 1
ATOM 562 N N . PHE A 1 70 ? 3.389 4.978 11.276 1.00 98.50 70 PHE A N 1
ATOM 563 C CA . PHE A 1 70 ? 2.048 5.534 11.071 1.00 98.50 70 PHE A CA 1
ATOM 564 C C . PHE A 1 70 ? 1.293 5.819 12.368 1.00 98.50 70 PHE A C 1
ATOM 566 O O . PHE A 1 70 ? 0.524 6.775 12.413 1.00 98.50 70 PHE A O 1
ATOM 573 N N . GLU A 1 71 ? 1.509 5.038 13.425 1.00 98.56 71 GLU A N 1
ATOM 574 C CA . GLU A 1 71 ? 0.955 5.324 14.752 1.00 98.56 71 GLU A CA 1
ATOM 575 C C . GLU A 1 71 ? 1.423 6.701 15.240 1.00 98.56 71 GLU A C 1
ATOM 577 O O . GLU A 1 71 ? 0.606 7.503 15.688 1.00 98.56 71 GLU A O 1
ATOM 582 N N . GLU A 1 72 ? 2.711 7.005 15.080 1.00 98.12 72 GLU A N 1
ATOM 583 C CA . GLU A 1 72 ? 3.339 8.259 15.515 1.00 98.12 72 GLU A CA 1
ATOM 584 C C . GLU A 1 72 ? 3.144 9.423 14.532 1.00 98.12 72 GLU A C 1
ATOM 586 O O . GLU A 1 72 ? 3.292 10.580 14.919 1.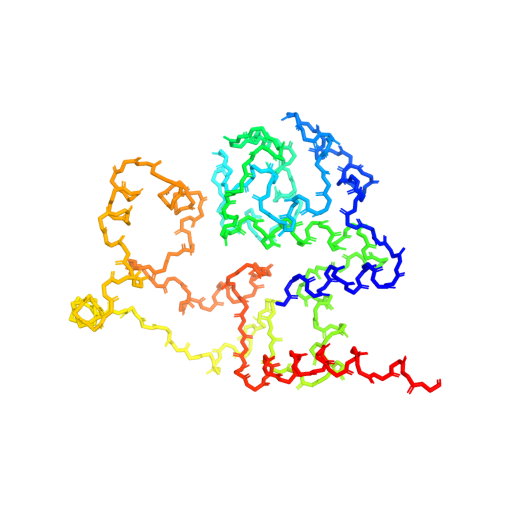00 98.12 72 GLU A O 1
ATOM 591 N N . GLN A 1 73 ? 2.767 9.159 13.280 1.00 98.12 73 GLN A N 1
ATOM 592 C CA . GLN A 1 73 ? 2.603 10.208 12.274 1.00 98.12 73 GLN A CA 1
ATOM 593 C C . GLN A 1 73 ? 1.435 11.145 12.610 1.00 98.12 73 GLN A C 1
ATOM 595 O O . GLN A 1 73 ? 0.300 10.702 12.811 1.00 98.12 73 GLN A O 1
ATOM 600 N N . THR A 1 74 ? 1.688 12.452 12.582 1.00 98.19 74 THR A N 1
ATOM 601 C CA . THR A 1 74 ? 0.627 13.466 12.517 1.00 98.19 74 THR A CA 1
ATOM 602 C C . THR A 1 74 ? 0.169 13.614 11.064 1.00 98.19 74 THR A C 1
ATOM 604 O O . THR A 1 74 ? 1.021 13.739 10.179 1.00 98.19 74 THR A O 1
ATOM 607 N N . PRO A 1 75 ? -1.141 13.593 10.761 1.00 98.19 75 PRO A N 1
ATOM 608 C CA . PRO A 1 75 ? -1.618 13.825 9.404 1.00 98.19 75 PRO A CA 1
ATOM 609 C C . PRO A 1 75 ? -1.053 15.125 8.807 1.00 98.19 75 PRO A C 1
ATOM 611 O O . PRO A 1 75 ? -1.087 16.176 9.441 1.00 98.19 75 PRO A O 1
ATOM 614 N N . ASN A 1 76 ? -0.557 15.064 7.570 1.00 96.88 76 ASN A N 1
ATOM 615 C CA . ASN A 1 76 ? -0.030 16.200 6.808 1.00 96.88 76 ASN A CA 1
ATOM 616 C C . ASN A 1 76 ? -1.084 17.318 6.629 1.00 96.88 76 ASN A C 1
ATOM 618 O O . ASN A 1 76 ? -0.737 18.471 6.386 1.00 96.88 76 ASN A O 1
ATOM 622 N N . TRP A 1 77 ? -2.368 16.967 6.731 1.00 96.06 77 TRP A N 1
ATOM 623 C CA . TRP A 1 77 ? -3.526 17.858 6.817 1.00 96.06 77 TRP A CA 1
ATOM 624 C C . TRP A 1 77 ? -4.643 17.163 7.613 1.00 96.06 77 TRP A C 1
ATOM 626 O O . TRP A 1 77 ? -4.628 15.931 7.706 1.00 96.06 77 TRP A O 1
ATOM 636 N N . PRO A 1 78 ? -5.639 17.900 8.149 1.00 97.69 78 PRO A N 1
ATOM 637 C CA . PRO A 1 78 ? -6.729 17.295 8.910 1.00 97.69 78 PRO A CA 1
ATOM 638 C C . PRO A 1 78 ? -7.454 16.200 8.103 1.00 97.69 78 PRO A C 1
ATOM 640 O O . PRO A 1 78 ? -7.884 16.472 6.970 1.00 97.69 78 PRO A O 1
ATOM 643 N N . PRO A 1 79 ? -7.604 14.973 8.636 1.00 98.06 79 PRO A N 1
ATOM 644 C CA . PRO A 1 79 ? -8.212 13.874 7.895 1.00 98.06 79 PRO A CA 1
ATOM 645 C C . PRO A 1 79 ? -9.617 14.208 7.386 1.00 98.06 79 PRO A C 1
ATOM 647 O O . PRO A 1 79 ? -10.394 14.905 8.033 1.00 98.06 79 PRO A O 1
ATOM 650 N N . GLY A 1 80 ? -9.936 13.743 6.181 1.00 96.69 80 GLY A N 1
ATOM 651 C CA . GLY A 1 80 ? -11.215 14.002 5.525 1.00 96.69 80 GLY A CA 1
ATOM 652 C C . GLY A 1 80 ? -11.315 15.365 4.834 1.00 96.69 80 GLY A C 1
ATOM 653 O O . GLY A 1 80 ? -12.149 15.506 3.946 1.00 96.69 80 GLY A O 1
ATOM 654 N N . THR A 1 81 ? -10.466 16.350 5.133 1.00 97.12 81 THR A N 1
ATOM 655 C CA . THR A 1 81 ? -10.614 17.706 4.558 1.00 97.12 81 THR A CA 1
ATOM 656 C C . THR A 1 81 ? -10.093 17.845 3.129 1.00 97.12 81 THR A C 1
ATOM 658 O O . THR A 1 81 ? -10.611 18.652 2.363 1.00 97.12 81 THR A O 1
ATOM 661 N N . GLN A 1 82 ? -9.094 17.048 2.744 1.00 95.25 82 GLN A N 1
ATOM 662 C CA . GLN A 1 82 ? -8.447 17.112 1.431 1.00 95.25 82 GLN A CA 1
ATOM 663 C C . GLN A 1 82 ? -8.121 15.713 0.908 1.00 95.25 82 GLN A C 1
ATOM 665 O O . GLN A 1 82 ? -7.961 14.768 1.685 1.00 95.25 82 GLN A O 1
ATOM 670 N N . THR A 1 83 ? -7.986 15.599 -0.413 1.00 95.19 83 THR A N 1
ATOM 671 C CA . THR A 1 83 ? -7.463 14.400 -1.078 1.00 95.19 83 THR A CA 1
ATOM 672 C C . THR A 1 83 ? -6.042 14.685 -1.538 1.00 95.19 83 THR A C 1
ATOM 674 O O . THR A 1 83 ? -5.822 15.608 -2.319 1.00 95.19 83 THR A O 1
ATOM 677 N N . GLY A 1 84 ? -5.081 13.886 -1.084 1.00 93.31 84 GLY A N 1
ATOM 678 C CA . GLY A 1 84 ? -3.692 13.989 -1.522 1.00 93.31 84 GLY A CA 1
ATOM 679 C C . GLY A 1 84 ? -3.123 12.603 -1.745 1.00 93.31 84 GLY A C 1
ATOM 680 O O . GLY A 1 84 ? -3.184 11.762 -0.856 1.00 93.31 84 GLY A O 1
ATOM 681 N N . TYR A 1 85 ? -2.616 12.340 -2.945 1.00 94.75 85 TYR A N 1
ATOM 682 C CA . TYR A 1 85 ? -2.235 10.995 -3.365 1.00 94.75 85 TYR A CA 1
ATOM 683 C C . TYR A 1 85 ? -1.140 10.397 -2.465 1.00 94.75 85 TYR A C 1
ATOM 685 O O . TYR A 1 85 ? -0.052 10.951 -2.330 1.00 94.75 85 TYR A O 1
ATOM 693 N N . HIS A 1 86 ? -1.436 9.250 -1.852 1.00 96.81 86 HIS A N 1
ATOM 694 C CA . HIS A 1 86 ? -0.531 8.526 -0.951 1.00 96.81 86 HIS A CA 1
ATOM 695 C C . HIS A 1 86 ? 0.379 7.608 -1.774 1.00 96.81 86 HIS A C 1
ATOM 697 O O . HIS A 1 86 ? 0.267 6.389 -1.702 1.00 96.81 86 HIS A O 1
ATOM 703 N N . ALA A 1 87 ? 1.237 8.195 -2.611 1.00 94.06 87 ALA A N 1
ATOM 704 C CA . ALA A 1 87 ? 1.930 7.476 -3.684 1.00 94.06 87 ALA A CA 1
ATOM 705 C C . ALA A 1 87 ? 2.694 6.22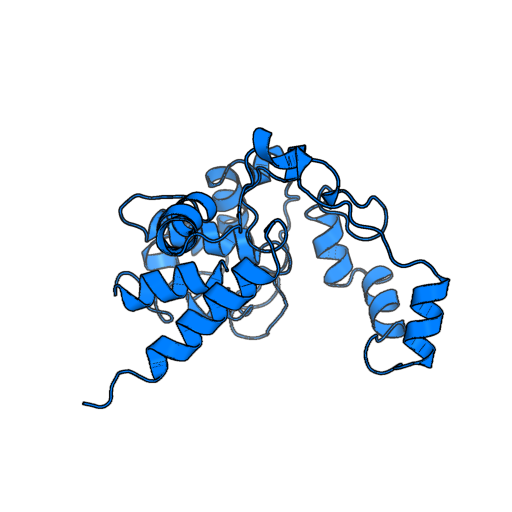1 -3.226 1.00 94.06 87 ALA A C 1
ATOM 707 O O . ALA A 1 87 ? 2.743 5.242 -3.963 1.00 94.06 87 ALA A O 1
ATOM 708 N N . LEU A 1 88 ? 3.272 6.244 -2.020 1.00 95.31 88 LEU A N 1
ATOM 709 C CA . LEU A 1 88 ? 4.029 5.122 -1.451 1.00 95.31 88 LEU A CA 1
ATOM 710 C C . LEU A 1 88 ? 3.391 4.585 -0.168 1.00 95.31 88 LEU A C 1
ATOM 712 O O . LEU A 1 88 ? 3.267 3.375 0.020 1.00 95.31 88 LEU A O 1
ATOM 716 N N . THR A 1 89 ? 2.932 5.479 0.707 1.00 97.62 89 THR A N 1
ATOM 717 C CA . THR A 1 89 ? 2.339 5.106 1.995 1.00 97.62 89 THR A CA 1
ATOM 718 C C . THR A 1 89 ? 1.059 4.287 1.847 1.00 97.62 89 THR A C 1
ATOM 720 O O . THR A 1 89 ? 0.765 3.478 2.723 1.00 97.62 89 THR A O 1
ATOM 723 N N . TYR A 1 90 ? 0.335 4.416 0.726 1.00 98.31 90 TYR A N 1
ATOM 724 C CA . TYR A 1 90 ? -0.879 3.648 0.445 1.00 98.31 90 TYR A CA 1
ATOM 725 C C . TYR A 1 90 ? -0.673 2.137 0.567 1.00 98.31 90 TYR A C 1
ATOM 727 O O . TYR A 1 90 ? -1.473 1.463 1.211 1.00 98.31 90 TYR A O 1
ATOM 735 N N . GLY A 1 91 ? 0.393 1.592 -0.027 1.00 97.88 91 GLY A N 1
ATOM 736 C CA . GLY A 1 91 ? 0.596 0.144 -0.060 1.00 97.88 91 GLY A CA 1
ATOM 737 C C . GLY A 1 91 ? 0.871 -0.424 1.326 1.00 97.88 91 GLY A C 1
ATOM 738 O O . GLY A 1 91 ? 0.298 -1.448 1.686 1.00 97.88 91 GLY A O 1
ATOM 739 N N . TRP A 1 92 ? 1.646 0.294 2.140 1.00 98.12 92 TRP A N 1
ATOM 740 C CA . TRP A 1 92 ? 1.863 -0.064 3.539 1.00 98.12 92 TRP A CA 1
ATOM 741 C C . TRP A 1 92 ? 0.600 0.077 4.382 1.00 98.12 92 TRP A C 1
ATOM 743 O O . TRP A 1 92 ? 0.291 -0.821 5.151 1.00 98.12 92 TRP A O 1
ATOM 753 N N . LEU A 1 93 ? -0.164 1.160 4.229 1.00 98.50 93 LEU A N 1
ATOM 754 C CA . LEU A 1 93 ? -1.425 1.337 4.957 1.00 98.50 93 LEU A CA 1
ATOM 755 C C . LEU A 1 93 ? -2.420 0.214 4.627 1.00 98.50 93 LEU A C 1
ATOM 757 O O . LEU A 1 93 ? -3.064 -0.318 5.529 1.00 98.50 93 LEU A O 1
ATOM 761 N N . VAL A 1 94 ? -2.500 -0.200 3.359 1.00 98.62 94 VAL A N 1
ATOM 762 C CA . VAL A 1 94 ? -3.314 -1.349 2.938 1.00 98.62 94 VAL A CA 1
ATOM 763 C C . VAL A 1 94 ? -2.791 -2.663 3.523 1.00 98.62 94 VAL A C 1
ATOM 765 O O . VAL A 1 94 ? -3.592 -3.459 4.010 1.00 98.62 94 VAL A O 1
ATOM 768 N N . ASP A 1 95 ? -1.476 -2.885 3.541 1.00 98.56 95 ASP A N 1
ATOM 769 C CA . ASP A 1 95 ? -0.869 -4.051 4.197 1.00 98.56 95 ASP A CA 1
ATOM 770 C C . ASP A 1 95 ? -1.212 -4.110 5.697 1.00 98.56 95 ASP A C 1
ATOM 772 O O . ASP A 1 95 ? -1.615 -5.160 6.197 1.00 98.56 95 ASP A O 1
ATOM 776 N N . GLN A 1 96 ? -1.175 -2.974 6.405 1.00 98.62 96 GLN A N 1
ATOM 777 C CA . GLN A 1 96 ? -1.556 -2.902 7.821 1.00 98.62 96 GLN A CA 1
ATOM 778 C C . GLN A 1 96 ? -3.032 -3.252 8.062 1.00 98.62 96 GLN A C 1
ATOM 780 O O . GLN A 1 96 ? -3.332 -3.889 9.077 1.00 98.62 96 GLN A O 1
ATOM 785 N N . ILE A 1 97 ? -3.935 -2.857 7.153 1.00 98.62 97 ILE A N 1
ATOM 786 C CA . ILE A 1 97 ? -5.353 -3.251 7.193 1.00 98.62 97 ILE A CA 1
ATOM 787 C C . ILE A 1 97 ? -5.467 -4.765 7.011 1.00 98.62 97 ILE A C 1
ATOM 789 O O . ILE A 1 97 ? -6.061 -5.438 7.850 1.00 98.62 97 ILE A O 1
ATOM 793 N N . ILE A 1 98 ? -4.880 -5.307 5.940 1.00 98.69 98 ILE A N 1
ATOM 794 C CA . ILE A 1 98 ? -5.010 -6.727 5.590 1.00 98.69 98 ILE A CA 1
ATOM 795 C C . ILE A 1 98 ? -4.481 -7.608 6.720 1.00 98.69 98 ILE A C 1
ATOM 797 O O . ILE A 1 98 ? -5.214 -8.472 7.185 1.00 98.69 98 ILE A O 1
ATOM 801 N N . ARG A 1 99 ? -3.280 -7.339 7.244 1.00 98.56 99 ARG A N 1
ATOM 802 C CA . ARG A 1 99 ? -2.684 -8.133 8.334 1.00 98.56 99 ARG A CA 1
ATOM 803 C C . ARG A 1 99 ? -3.535 -8.185 9.601 1.00 98.56 99 ARG A C 1
ATOM 805 O O . ARG A 1 99 ? -3.471 -9.163 10.339 1.00 98.56 99 ARG A O 1
ATOM 812 N N . ARG A 1 100 ? -4.299 -7.130 9.893 1.00 98.56 100 ARG A N 1
ATOM 813 C CA . ARG A 1 100 ? -5.120 -7.044 11.114 1.00 98.56 100 ARG A CA 1
ATOM 814 C C . ARG A 1 100 ? -6.515 -7.626 10.943 1.00 98.56 100 ARG A C 1
ATOM 816 O O . ARG A 1 100 ? -7.086 -8.102 11.915 1.00 98.56 100 ARG A O 1
ATOM 823 N N . VAL A 1 101 ? -7.053 -7.566 9.730 1.00 98.56 101 VAL A N 1
ATOM 824 C CA . VAL A 1 101 ? -8.428 -7.975 9.424 1.00 98.56 101 VAL A CA 1
ATOM 825 C C . VAL A 1 101 ? -8.495 -9.408 8.896 1.00 98.56 101 VAL A C 1
ATOM 827 O O . VAL A 1 101 ? -9.467 -10.113 9.155 1.00 98.56 101 VAL A O 1
ATOM 830 N N . ASP A 1 102 ? -7.480 -9.854 8.152 1.00 98.62 102 ASP A N 1
ATOM 831 C CA . ASP A 1 102 ? -7.396 -11.224 7.654 1.00 98.62 102 ASP A CA 1
ATOM 832 C C . ASP A 1 102 ? -7.257 -12.212 8.827 1.00 98.62 102 ASP A C 1
ATOM 834 O O . ASP A 1 102 ? -6.312 -12.082 9.606 1.00 98.62 102 ASP A O 1
ATOM 838 N N . PRO A 1 103 ? -8.116 -13.244 8.939 1.00 98.12 103 PRO A N 1
ATOM 839 C CA . PRO A 1 103 ? -8.046 -14.221 10.028 1.00 98.12 103 PRO A CA 1
ATOM 840 C C . PRO A 1 103 ? -6.723 -14.993 10.102 1.00 98.12 103 PRO A C 1
ATOM 842 O O . PRO A 1 103 ? -6.358 -15.494 11.160 1.00 98.12 103 PRO A O 1
ATOM 845 N N . LYS A 1 104 ? -6.003 -15.113 8.978 1.00 98.38 104 LYS A N 1
ATOM 846 C CA . LYS A 1 104 ? -4.673 -15.740 8.928 1.00 98.38 104 LYS A CA 1
ATOM 847 C C . LYS A 1 104 ? -3.531 -14.745 9.167 1.00 98.38 104 LYS A C 1
ATOM 849 O O . LYS A 1 104 ? -2.372 -15.148 9.129 1.00 98.38 104 LYS A O 1
ATOM 854 N N . HIS A 1 105 ? -3.837 -13.463 9.370 1.00 97.94 105 HIS A N 1
ATOM 855 C CA . HIS A 1 105 ? -2.872 -12.378 9.552 1.00 97.94 105 HIS A CA 1
ATOM 856 C C . HIS A 1 105 ? -1.790 -12.314 8.462 1.00 97.94 105 HIS A C 1
ATOM 858 O O . HIS A 1 105 ? -0.638 -11.945 8.718 1.00 97.94 105 HIS A O 1
ATOM 864 N N . ARG A 1 106 ? -2.152 -12.696 7.230 1.00 98.44 106 ARG A N 1
ATOM 865 C CA . ARG A 1 106 ? -1.233 -12.694 6.089 1.00 98.44 106 ARG A CA 1
ATOM 866 C C . ARG A 1 106 ? -0.861 -11.267 5.708 1.00 98.44 106 ARG A C 1
ATOM 868 O O . ARG A 1 106 ? -1.617 -10.319 5.913 1.00 98.44 106 ARG A O 1
ATOM 875 N N . SER A 1 107 ? 0.313 -11.133 5.110 1.00 98.25 107 SER A N 1
ATOM 876 C CA . SER A 1 107 ? 0.743 -9.910 4.446 1.00 98.25 107 SER A CA 1
ATOM 877 C C . SER A 1 107 ? -0.062 -9.645 3.169 1.00 98.25 107 SER A C 1
ATOM 879 O O . SER A 1 107 ? -0.719 -10.551 2.648 1.00 98.25 107 SER A O 1
ATOM 881 N N . VAL A 1 108 ? -0.025 -8.420 2.635 1.00 98.38 108 VAL A N 1
ATOM 882 C CA . VAL A 1 108 ? -0.732 -8.078 1.386 1.00 98.38 108 VAL A CA 1
ATOM 883 C C . VAL A 1 108 ? -0.304 -8.955 0.207 1.00 98.38 108 VAL A C 1
ATOM 885 O O . VAL A 1 108 ? -1.154 -9.328 -0.606 1.00 98.38 108 VAL A O 1
ATOM 888 N N . GLY A 1 109 ? 0.979 -9.307 0.117 1.00 98.19 109 GLY A N 1
ATOM 889 C CA . GLY A 1 109 ? 1.530 -10.145 -0.941 1.00 98.19 109 GLY A CA 1
ATOM 890 C C . GLY A 1 109 ? 1.079 -11.590 -0.834 1.00 98.19 109 GLY A C 1
ATOM 891 O O . GLY A 1 109 ? 0.554 -12.141 -1.804 1.00 98.19 109 GLY A O 1
ATOM 892 N N . VAL A 1 110 ? 1.174 -12.181 0.359 1.00 98.31 110 VAL A N 1
ATOM 893 C CA . VAL A 1 110 ? 0.697 -13.550 0.609 1.00 98.31 110 VAL A CA 1
ATOM 894 C C . VAL A 1 110 ? -0.821 -13.639 0.439 1.00 98.31 110 VAL A C 1
ATOM 896 O O . VAL A 1 110 ? -1.311 -14.549 -0.231 1.00 98.31 110 VAL A O 1
ATOM 899 N N . TYR A 1 111 ? -1.574 -12.667 0.963 1.00 98.62 111 TYR A N 1
ATOM 900 C CA . TYR A 1 111 ? -3.024 -12.600 0.778 1.00 98.62 111 TYR A CA 1
ATOM 901 C C . TYR A 1 111 ? -3.384 -12.506 -0.709 1.00 98.62 111 TYR A C 1
ATOM 903 O O . TYR A 1 111 ? -4.209 -13.279 -1.190 1.00 98.62 111 TYR A O 1
ATOM 911 N N . PHE A 1 112 ? -2.746 -11.606 -1.468 1.00 98.50 112 PHE A N 1
ATOM 912 C CA . PHE A 1 112 ? -3.002 -11.482 -2.904 1.00 98.50 112 PHE A CA 1
ATOM 913 C C . PHE A 1 112 ? -2.669 -12.774 -3.659 1.00 98.50 112 PHE A C 1
ATOM 915 O O . PHE A 1 112 ? -3.445 -13.218 -4.511 1.00 98.50 112 PHE A O 1
ATOM 922 N N . LYS A 1 113 ? -1.534 -13.396 -3.325 1.00 98.25 113 LYS A N 1
ATOM 923 C CA . LYS A 1 113 ? -1.081 -14.642 -3.938 1.00 98.25 113 LYS A CA 1
ATOM 924 C C . LYS A 1 113 ? -2.102 -15.761 -3.752 1.00 98.25 113 LYS A C 1
ATOM 926 O O . LYS A 1 113 ? -2.497 -16.380 -4.735 1.00 98.25 113 LYS A O 1
ATOM 931 N N . GLU A 1 114 ? -2.554 -15.993 -2.524 1.00 98.12 114 GLU A N 1
ATOM 932 C CA . GLU A 1 114 ? -3.495 -17.075 -2.210 1.00 98.12 114 GLU A CA 1
ATOM 933 C C . GLU A 1 114 ? -4.924 -16.780 -2.687 1.00 98.12 114 GLU A C 1
ATOM 935 O O . GLU A 1 114 ? -5.629 -17.675 -3.153 1.00 98.12 114 GLU A O 1
ATOM 940 N N . GLU A 1 115 ? -5.387 -15.534 -2.566 1.00 97.25 115 GLU A N 1
ATOM 941 C CA . GLU A 1 115 ? -6.785 -15.186 -2.840 1.00 97.25 115 GLU A CA 1
ATOM 942 C C . GLU A 1 115 ? -7.068 -14.828 -4.300 1.00 97.25 115 GLU A C 1
ATOM 944 O O . GLU A 1 115 ? -8.228 -14.878 -4.711 1.00 97.25 115 GLU A O 1
ATOM 949 N N . PHE A 1 116 ? -6.041 -14.488 -5.081 1.00 97.19 116 PHE A N 1
ATOM 950 C CA . PHE A 1 116 ? -6.193 -14.093 -6.480 1.00 97.19 116 PHE A CA 1
ATOM 951 C C . PHE A 1 116 ? -5.207 -14.808 -7.391 1.00 97.19 116 PHE A C 1
ATOM 953 O O . PHE A 1 116 ? -5.638 -15.497 -8.314 1.00 97.19 116 PHE A O 1
ATOM 960 N N . ALA A 1 117 ? -3.901 -14.663 -7.148 1.00 97.38 117 ALA A N 1
ATOM 961 C CA . ALA A 1 117 ? -2.905 -15.095 -8.126 1.00 97.38 117 ALA A CA 1
ATOM 962 C C . ALA A 1 117 ? -2.946 -16.609 -8.368 1.00 97.38 117 ALA A C 1
ATOM 964 O O . ALA A 1 117 ? -3.039 -17.044 -9.508 1.00 97.38 117 ALA A O 1
ATOM 965 N N . GLN A 1 118 ? -2.972 -17.420 -7.312 1.00 97.12 118 GLN A N 1
ATOM 966 C CA . GLN A 1 118 ? -3.043 -18.877 -7.434 1.00 97.12 118 GLN A CA 1
ATOM 967 C C . GLN A 1 118 ? -4.414 -19.353 -7.921 1.00 97.12 118 GLN A C 1
ATOM 969 O O . GLN A 1 118 ? -4.487 -20.235 -8.770 1.00 97.12 118 GLN A O 1
ATOM 974 N N . LYS A 1 119 ? -5.504 -18.751 -7.428 1.00 95.06 119 LYS A N 1
ATOM 975 C CA . LYS A 1 119 ? -6.873 -19.152 -7.802 1.00 95.06 119 LYS A CA 1
ATOM 976 C C . LYS A 1 119 ? -7.181 -18.919 -9.275 1.00 95.06 119 LYS A C 1
ATOM 978 O O . LYS A 1 119 ? -7.916 -19.698 -9.870 1.00 95.06 119 LYS A O 1
ATOM 983 N N . TYR A 1 120 ? -6.632 -17.852 -9.847 1.00 95.12 120 TYR A N 1
ATOM 984 C CA . TYR A 1 120 ? -6.875 -17.469 -11.235 1.00 95.12 120 TYR A CA 1
ATOM 985 C C . TYR A 1 120 ? -5.642 -17.643 -12.127 1.00 95.12 120 TYR A C 1
ATOM 987 O O . TYR A 1 120 ? -5.639 -17.138 -13.240 1.00 95.12 120 TYR A O 1
ATOM 995 N N . ASN A 1 121 ? -4.609 -18.346 -11.649 1.00 96.62 121 ASN A N 1
ATOM 996 C CA . ASN A 1 121 ? -3.361 -18.591 -12.375 1.00 96.62 121 ASN A CA 1
ATOM 997 C C . ASN A 1 121 ? -2.728 -17.311 -12.968 1.00 96.62 121 ASN A C 1
ATOM 999 O O . ASN A 1 121 ? -2.321 -17.261 -14.128 1.00 96.62 121 ASN A O 1
ATOM 1003 N N . LEU A 1 122 ? -2.680 -16.246 -12.167 1.00 97.50 122 LEU A N 1
ATOM 1004 C CA . LEU A 1 122 ? -2.178 -14.942 -12.582 1.00 97.50 122 LEU A CA 1
ATOM 1005 C C . LEU A 1 122 ? -0.674 -14.858 -12.362 1.00 97.50 122 LEU A C 1
ATOM 1007 O O . LEU A 1 122 ? -0.184 -15.018 -11.244 1.00 97.50 122 LEU A O 1
ATOM 1011 N N . ASP A 1 123 ? 0.045 -14.464 -13.406 1.00 97.69 123 ASP A N 1
ATOM 1012 C CA . ASP A 1 123 ? 1.434 -14.046 -13.280 1.00 97.69 123 ASP A CA 1
ATOM 1013 C C . ASP A 1 123 ? 1.526 -12.578 -12.829 1.00 97.69 123 ASP A C 1
ATOM 1015 O O . ASP A 1 123 ? 1.811 -11.671 -13.618 1.00 97.69 123 ASP A O 1
ATOM 1019 N N . PHE A 1 124 ? 1.197 -12.348 -11.556 1.00 98.06 124 PHE A N 1
ATOM 1020 C CA . PHE A 1 124 ? 1.320 -11.064 -10.872 1.00 98.06 124 PHE A CA 1
ATOM 1021 C C . PHE A 1 124 ? 1.729 -11.281 -9.413 1.00 98.06 124 PHE A C 1
ATOM 1023 O O . PHE A 1 124 ? 1.155 -12.113 -8.713 1.00 98.06 124 PHE A O 1
ATOM 1030 N N . HIS A 1 125 ? 2.688 -10.491 -8.944 1.00 98.12 125 HIS A N 1
ATOM 1031 C CA . HIS A 1 125 ? 3.324 -10.628 -7.641 1.00 98.12 125 HIS A CA 1
ATOM 1032 C C . HIS A 1 125 ? 3.350 -9.284 -6.921 1.00 98.12 125 HIS A C 1
ATOM 1034 O O . HIS A 1 125 ? 3.590 -8.237 -7.521 1.00 98.12 125 HIS A O 1
ATOM 1040 N N . ILE A 1 126 ? 3.116 -9.327 -5.615 1.00 97.75 126 ILE A N 1
ATOM 1041 C CA . ILE A 1 126 ? 3.433 -8.253 -4.674 1.00 97.75 126 ILE A CA 1
ATOM 1042 C C . ILE A 1 126 ? 4.425 -8.903 -3.710 1.00 97.75 126 ILE A C 1
ATOM 1044 O O . ILE A 1 126 ? 4.019 -9.781 -2.954 1.00 97.75 126 ILE A O 1
ATOM 1048 N N . GLY A 1 127 ? 5.710 -8.555 -3.815 1.00 96.31 127 GLY A N 1
ATOM 1049 C CA . GLY A 1 127 ? 6.794 -9.381 -3.270 1.00 96.31 127 GLY A CA 1
ATOM 1050 C C . GLY A 1 127 ? 7.120 -10.559 -4.198 1.00 96.31 127 GLY A C 1
ATOM 1051 O O . GLY A 1 127 ? 6.726 -11.696 -3.945 1.00 96.31 127 GLY A O 1
ATOM 1052 N N . LEU A 1 128 ? 7.789 -10.283 -5.319 1.00 97.06 128 LEU A N 1
ATOM 1053 C CA . LEU A 1 128 ? 8.241 -11.299 -6.272 1.00 97.06 128 LEU A CA 1
ATOM 1054 C C . LEU A 1 128 ? 9.446 -12.061 -5.686 1.00 97.06 128 LEU A C 1
ATOM 1056 O O . LEU A 1 128 ? 10.448 -11.418 -5.376 1.00 97.06 128 LEU A O 1
ATOM 1060 N N . PRO A 1 129 ? 9.400 -13.404 -5.584 1.00 94.44 129 PRO A N 1
ATOM 1061 C CA . PRO A 1 129 ? 10.526 -14.194 -5.087 1.00 94.44 129 PRO A CA 1
ATOM 1062 C C . PRO A 1 129 ? 11.794 -13.999 -5.921 1.00 94.44 129 PRO A C 1
ATOM 1064 O O . PRO A 1 129 ? 11.734 -13.989 -7.151 1.00 94.44 129 PRO A O 1
ATOM 1067 N N . ARG A 1 130 ? 12.964 -13.956 -5.274 1.00 92.56 130 ARG A N 1
ATOM 1068 C CA . ARG A 1 130 ? 14.248 -13.720 -5.959 1.00 92.56 130 ARG A CA 1
ATOM 1069 C C . ARG A 1 130 ? 14.564 -14.691 -7.102 1.00 92.56 130 ARG A C 1
ATOM 1071 O O . ARG A 1 130 ? 15.227 -14.305 -8.063 1.00 92.56 130 ARG A O 1
ATOM 1078 N N . CYS A 1 131 ? 14.102 -15.941 -7.025 1.00 94.38 131 CYS A N 1
ATOM 1079 C CA . CYS A 1 131 ? 14.297 -16.924 -8.096 1.00 94.38 131 CYS A CA 1
ATOM 1080 C C . CYS A 1 131 ? 13.589 -16.533 -9.402 1.00 94.38 131 CYS A C 1
ATOM 1082 O O . CYS A 1 131 ? 14.046 -16.902 -10.480 1.00 94.38 131 CYS A O 1
ATOM 1084 N N . GLU A 1 132 ? 12.533 -15.725 -9.324 1.00 95.56 132 GLU A N 1
ATOM 1085 C CA . GLU A 1 132 ? 11.763 -15.244 -10.468 1.00 95.56 132 GLU A CA 1
ATOM 1086 C C . GLU A 1 132 ? 12.347 -13.960 -11.079 1.00 95.56 132 GLU A C 1
ATOM 1088 O O . GLU A 1 132 ? 11.949 -13.567 -12.171 1.00 95.56 132 GLU A O 1
ATOM 1093 N N . SER A 1 133 ? 13.327 -13.311 -10.438 1.00 95.38 133 SER A N 1
ATOM 1094 C CA . SER A 1 133 ? 13.882 -12.025 -10.894 1.00 95.38 133 SER A CA 1
ATOM 1095 C C . SER A 1 133 ? 14.459 -12.062 -12.316 1.00 95.38 133 SER A C 1
ATOM 1097 O O . SER A 1 133 ? 14.518 -11.031 -12.981 1.00 95.38 133 SER A O 1
ATOM 1099 N N . HIS A 1 134 ? 14.852 -13.240 -12.811 1.00 95.44 134 HIS A N 1
ATOM 1100 C CA . HIS A 1 134 ? 15.432 -13.428 -14.145 1.00 95.44 134 HIS A CA 1
ATOM 1101 C C . HIS A 1 134 ? 14.467 -13.103 -15.298 1.00 95.44 134 HIS A C 1
ATOM 1103 O O . HIS A 1 134 ? 14.921 -12.826 -16.406 1.00 95.44 134 HIS A O 1
ATOM 1109 N N . ARG A 1 135 ? 13.149 -13.121 -15.056 1.00 96.38 135 ARG A N 1
ATOM 1110 C CA . ARG A 1 135 ? 12.128 -12.821 -16.075 1.00 96.38 135 ARG A CA 1
ATOM 1111 C C . ARG A 1 135 ? 11.628 -11.374 -16.040 1.00 96.38 135 ARG A C 1
ATOM 1113 O O . ARG A 1 135 ? 10.770 -11.001 -16.839 1.00 96.38 135 ARG A O 1
ATOM 1120 N N . VAL A 1 136 ? 12.121 -10.560 -15.103 1.00 97.12 136 VAL A N 1
ATOM 1121 C CA . VAL A 1 136 ? 11.694 -9.166 -14.943 1.00 97.12 136 VAL A CA 1
ATOM 1122 C C . VAL A 1 136 ? 12.345 -8.305 -16.022 1.00 97.12 136 VAL A C 1
ATOM 1124 O O . VAL A 1 136 ? 13.566 -8.260 -16.160 1.00 97.12 136 VAL A O 1
ATOM 1127 N N . SER A 1 137 ? 11.516 -7.606 -16.798 1.00 95.94 137 SER A N 1
ATOM 1128 C CA . SER A 1 137 ? 11.998 -6.653 -17.800 1.00 95.94 137 SER A CA 1
ATOM 1129 C C . SER A 1 137 ? 12.619 -5.427 -17.134 1.00 95.94 137 SER A C 1
ATOM 1131 O O . SER A 1 137 ? 12.126 -4.943 -16.116 1.00 95.94 137 SER A O 1
ATOM 1133 N N . ARG A 1 138 ? 13.685 -4.892 -17.733 1.00 93.69 138 ARG A N 1
ATOM 1134 C CA . ARG A 1 138 ? 14.344 -3.684 -17.230 1.00 93.69 138 ARG A CA 1
ATOM 1135 C C . ARG A 1 138 ? 13.545 -2.445 -17.607 1.00 93.69 138 ARG A C 1
ATOM 1137 O O . ARG A 1 138 ? 13.208 -2.249 -18.771 1.00 93.69 138 ARG A O 1
ATOM 1144 N N . LEU A 1 139 ? 13.309 -1.583 -16.629 1.00 91.94 139 LEU A N 1
ATOM 1145 C CA . LEU A 1 139 ? 12.730 -0.265 -16.837 1.00 91.94 139 LEU A CA 1
ATOM 1146 C C . LEU A 1 139 ? 13.779 0.698 -17.396 1.00 91.94 139 LEU A C 1
ATOM 1148 O O . LEU A 1 139 ? 14.940 0.693 -16.975 1.00 91.94 139 LEU A O 1
ATOM 1152 N N . THR A 1 140 ? 13.341 1.568 -18.296 1.00 89.50 140 THR A N 1
ATOM 1153 C CA . THR A 1 140 ? 14.125 2.676 -18.845 1.00 89.50 140 THR A CA 1
ATOM 1154 C C . THR A 1 140 ? 13.447 3.993 -18.497 1.00 89.50 140 THR A C 1
ATOM 1156 O O . THR A 1 140 ? 12.220 4.085 -18.508 1.00 89.50 140 THR A O 1
ATOM 1159 N N . SER A 1 141 ? 14.234 5.023 -18.193 1.00 84.44 141 SER A N 1
ATOM 1160 C CA . SER A 1 141 ? 13.698 6.379 -18.066 1.00 84.44 141 SER A CA 1
ATOM 1161 C C . SER A 1 141 ? 13.454 6.958 -19.459 1.00 84.44 141 SER A C 1
ATOM 1163 O O . SER A 1 141 ? 14.267 6.696 -20.351 1.00 84.44 141 SER A O 1
ATOM 1165 N N . PRO A 1 142 ? 12.399 7.770 -19.644 1.00 83.81 142 PRO A N 1
ATOM 1166 C CA . PRO A 1 142 ? 12.261 8.557 -20.859 1.00 83.81 142 PRO A CA 1
ATOM 1167 C C . PRO A 1 142 ? 13.478 9.472 -21.013 1.00 83.81 142 PRO A C 1
ATOM 1169 O O . PRO A 1 142 ? 13.992 10.032 -20.037 1.00 83.81 142 PRO A O 1
ATOM 1172 N N . SER A 1 143 ? 13.948 9.609 -22.244 1.00 86.19 143 SER A N 1
ATOM 1173 C CA . SER A 1 143 ? 14.969 10.581 -22.601 1.00 86.19 143 SER A CA 1
ATOM 1174 C C . SER A 1 143 ? 14.394 12.001 -22.575 1.00 86.19 143 SER A C 1
ATOM 1176 O O . SER A 1 143 ? 13.180 12.217 -22.568 1.00 86.19 143 SER A O 1
ATOM 1178 N N . LEU A 1 144 ? 15.275 13.004 -22.605 1.00 84.00 144 LEU A N 1
ATOM 1179 C CA . LEU A 1 144 ? 14.846 14.393 -22.798 1.00 84.00 144 LEU A CA 1
ATOM 1180 C C . LEU A 1 144 ? 14.088 14.571 -24.119 1.00 84.00 144 LEU A C 1
ATOM 1182 O O . LEU A 1 144 ? 13.175 15.388 -24.187 1.00 84.00 144 LEU A O 1
ATOM 1186 N N . TRP A 1 145 ? 14.447 13.801 -25.148 1.00 88.44 145 TRP A N 1
ATOM 1187 C CA . TRP A 1 145 ? 13.767 13.853 -26.435 1.00 88.44 145 TRP A CA 1
ATOM 1188 C C . TRP A 1 145 ? 12.341 13.312 -26.343 1.00 88.44 145 TRP A C 1
ATOM 1190 O O . TRP A 1 145 ? 11.429 13.961 -26.843 1.00 88.44 145 TRP A O 1
ATOM 1200 N N . ASP A 1 146 ? 12.130 12.211 -25.618 1.00 87.69 146 ASP A N 1
ATOM 1201 C CA . ASP A 1 146 ? 10.787 11.666 -25.381 1.00 87.69 146 ASP A CA 1
ATOM 1202 C C . ASP A 1 146 ? 9.906 12.681 -24.639 1.00 87.69 146 ASP A C 1
ATOM 1204 O O . ASP A 1 146 ? 8.750 12.885 -24.994 1.00 87.69 146 ASP A O 1
ATOM 1208 N N . ALA A 1 147 ? 10.465 13.392 -23.652 1.00 83.00 147 ALA A N 1
ATOM 1209 C CA . ALA A 1 147 ? 9.743 14.442 -22.933 1.00 83.00 147 ALA A CA 1
ATOM 1210 C C . ALA A 1 147 ? 9.367 15.632 -23.837 1.00 83.00 147 ALA A C 1
ATOM 1212 O O . ALA A 1 147 ? 8.272 16.182 -23.715 1.00 83.00 147 ALA A O 1
ATOM 1213 N N . VAL A 1 148 ? 10.261 16.026 -24.749 1.00 85.75 148 VAL A N 1
ATOM 1214 C CA . VAL A 1 148 ? 9.995 17.079 -25.740 1.00 85.75 148 VAL A CA 1
ATOM 1215 C C . VAL A 1 148 ? 8.915 16.631 -26.723 1.00 85.75 148 VAL A C 1
ATOM 1217 O O . VAL A 1 148 ? 7.979 17.385 -26.985 1.00 85.75 148 VAL A O 1
ATOM 1220 N N . GLN A 1 149 ? 9.014 15.404 -27.238 1.00 88.31 149 GLN A N 1
ATOM 1221 C CA . GLN A 1 149 ? 8.011 14.834 -28.133 1.00 88.31 149 GLN A CA 1
ATOM 1222 C C . GLN A 1 149 ? 6.637 14.771 -27.465 1.00 88.31 149 GLN A C 1
ATOM 1224 O O . GLN A 1 149 ? 5.661 15.201 -28.074 1.00 88.31 149 GLN A O 1
ATOM 1229 N N . GLU A 1 150 ? 6.564 14.326 -26.210 1.00 84.44 150 GLU A N 1
ATOM 1230 C CA . GLU A 1 150 ? 5.316 14.273 -25.444 1.00 84.44 150 GLU A CA 1
ATOM 1231 C C . GLU A 1 150 ? 4.700 15.667 -25.262 1.00 84.44 150 GLU A C 1
ATOM 1233 O O . GLU A 1 150 ? 3.502 15.855 -25.475 1.00 84.44 150 GLU A O 1
ATOM 1238 N N . TYR A 1 151 ? 5.519 16.678 -24.950 1.00 84.19 151 TYR A N 1
ATOM 1239 C CA . TYR A 1 151 ? 5.045 18.056 -24.812 1.00 84.19 151 TYR A CA 1
ATOM 1240 C C . TYR A 1 151 ? 4.423 18.596 -26.105 1.00 84.19 151 TYR A C 1
ATOM 1242 O O . TYR A 1 151 ? 3.394 19.267 -26.058 1.00 84.19 151 TYR A O 1
ATOM 1250 N N . PHE A 1 152 ? 5.025 18.300 -27.261 1.00 87.75 152 PHE A N 1
ATOM 1251 C CA . PHE A 1 152 ? 4.485 18.725 -28.554 1.00 87.75 152 PHE A CA 1
ATOM 1252 C C . PHE A 1 152 ? 3.298 17.879 -29.019 1.00 87.75 152 PHE A C 1
ATOM 1254 O O . PHE A 1 152 ? 2.410 18.406 -29.685 1.00 87.75 152 PHE A O 1
ATOM 1261 N N . HIS A 1 153 ? 3.267 16.589 -28.679 1.00 88.19 153 HIS A N 1
ATOM 1262 C CA . HIS A 1 153 ? 2.165 15.703 -29.036 1.00 88.19 153 HIS A CA 1
ATOM 1263 C C . HIS A 1 153 ? 0.904 16.034 -28.236 1.00 88.19 153 HIS A C 1
ATOM 1265 O O . HIS A 1 153 ? -0.179 16.162 -28.812 1.00 88.19 153 HIS A O 1
ATOM 1271 N N . LYS A 1 154 ? 1.035 16.186 -26.911 1.00 84.69 154 LYS A N 1
ATOM 1272 C CA . LYS A 1 154 ? -0.106 16.413 -26.025 1.00 84.69 154 LYS A CA 1
ATOM 1273 C C . LYS A 1 154 ? 0.281 17.187 -24.754 1.00 84.69 154 LYS A C 1
ATOM 1275 O O . LYS A 1 154 ? 0.385 16.621 -23.666 1.00 84.69 154 LYS A O 1
ATOM 1280 N N . PRO A 1 155 ? 0.402 18.524 -24.838 1.00 78.88 155 PRO A N 1
ATOM 1281 C CA . PRO A 1 155 ? 0.871 19.354 -23.723 1.00 78.88 155 PRO A CA 1
ATOM 1282 C C . PRO A 1 155 ? -0.052 19.335 -22.492 1.00 78.88 155 PRO A C 1
ATOM 1284 O O . PRO A 1 155 ? 0.368 19.717 -21.400 1.00 78.88 155 PRO A O 1
ATOM 1287 N N . SER A 1 156 ? -1.308 18.893 -22.638 1.00 83.25 156 SER A N 1
ATOM 1288 C CA . SER A 1 156 ? -2.247 18.725 -21.523 1.00 83.25 156 SER A CA 1
ATOM 1289 C C . SER A 1 156 ? -1.905 17.556 -20.601 1.00 83.25 156 SER A C 1
ATOM 1291 O O . SER A 1 156 ? -2.314 17.573 -19.440 1.00 83.25 156 SER A O 1
ATOM 1293 N N . ASP A 1 157 ? -1.196 16.544 -21.104 1.00 79.31 157 ASP A N 1
ATOM 1294 C CA . ASP A 1 157 ? -0.988 15.286 -20.382 1.00 79.31 157 ASP A CA 1
ATOM 1295 C C . ASP A 1 157 ? 0.084 15.428 -19.300 1.00 79.31 157 ASP A C 1
ATOM 1297 O O . ASP A 1 157 ? 0.011 14.776 -18.255 1.00 79.31 157 ASP A O 1
ATOM 1301 N N . PHE A 1 158 ? 1.030 16.354 -19.489 1.00 75.88 158 PHE A N 1
ATOM 1302 C CA . PHE A 1 158 ? 2.054 16.638 -18.498 1.00 75.88 158 PHE A CA 1
ATOM 1303 C C . PHE A 1 158 ? 2.276 18.136 -18.288 1.00 75.88 158 PHE A C 1
ATOM 1305 O O . PHE A 1 158 ? 2.889 18.843 -19.089 1.00 75.88 158 PHE A O 1
ATOM 1312 N N . ASN A 1 159 ? 1.827 18.627 -17.133 1.00 82.31 159 ASN A N 1
ATOM 1313 C CA . ASN A 1 159 ? 2.072 20.002 -16.720 1.00 82.31 159 ASN A CA 1
ATOM 1314 C C . ASN A 1 159 ? 3.498 20.147 -16.155 1.00 82.31 159 ASN A C 1
ATOM 1316 O O . ASN A 1 159 ? 3.720 20.071 -14.941 1.00 82.31 159 ASN A O 1
ATOM 1320 N N . PHE A 1 160 ? 4.462 20.366 -17.054 1.00 79.69 160 PHE A N 1
ATOM 1321 C CA . PHE A 1 160 ? 5.875 20.534 -16.709 1.00 79.69 160 PHE A CA 1
ATOM 1322 C C . PHE A 1 160 ? 6.107 21.662 -15.698 1.00 79.69 160 PHE A C 1
ATOM 1324 O O . PHE A 1 160 ? 6.890 21.484 -14.770 1.00 79.69 160 PHE A O 1
ATOM 1331 N N . SER A 1 161 ? 5.411 22.799 -15.808 1.00 80.12 161 SER A N 1
ATOM 1332 C CA . SER A 1 161 ? 5.617 23.924 -14.884 1.00 80.12 161 SER A CA 1
ATOM 1333 C C . SER A 1 161 ? 5.214 23.563 -13.454 1.00 80.12 161 SER A C 1
ATOM 1335 O O . SER A 1 161 ? 5.986 23.788 -12.522 1.00 80.12 161 SER A O 1
ATOM 1337 N N . ARG A 1 162 ? 4.060 22.909 -13.269 1.00 82.00 162 ARG A N 1
ATOM 1338 C CA . ARG A 1 162 ? 3.627 22.396 -11.962 1.00 82.00 162 ARG A CA 1
ATOM 1339 C C . ARG A 1 162 ? 4.570 21.316 -11.439 1.00 82.00 162 ARG A C 1
ATOM 1341 O O . ARG A 1 162 ? 4.816 21.258 -10.235 1.00 82.00 162 ARG A O 1
ATOM 1348 N N . PHE A 1 163 ? 5.072 20.454 -12.315 1.00 80.75 163 PHE A N 1
ATOM 1349 C CA . PHE A 1 163 ? 6.027 19.414 -11.949 1.00 80.75 163 PHE A CA 1
ATOM 1350 C C . PHE A 1 163 ? 7.343 20.013 -11.431 1.00 80.75 163 PHE A C 1
ATOM 1352 O O . PHE A 1 163 ? 7.752 19.708 -10.310 1.00 80.75 163 PHE A O 1
ATOM 1359 N N . PHE A 1 164 ? 7.955 20.930 -12.186 1.00 80.12 164 PHE A N 1
ATOM 1360 C CA . PHE A 1 164 ? 9.175 21.622 -11.767 1.00 80.12 164 PHE A CA 1
ATOM 1361 C C . PHE A 1 164 ? 8.949 22.452 -10.504 1.00 80.12 164 PHE A C 1
ATOM 1363 O O . PHE A 1 164 ? 9.778 22.409 -9.600 1.00 80.12 164 PHE A O 1
ATOM 1370 N N . TYR A 1 165 ? 7.806 23.132 -10.386 1.00 81.62 165 TYR A N 1
ATOM 1371 C CA . TYR A 1 165 ? 7.445 23.860 -9.173 1.00 81.62 165 TYR A CA 1
ATOM 1372 C C . TYR A 1 165 ? 7.394 22.934 -7.948 1.00 81.62 165 TYR A C 1
ATOM 1374 O O . TYR A 1 165 ? 8.012 23.226 -6.929 1.00 81.62 165 TYR A O 1
ATOM 1382 N N . GLN A 1 166 ? 6.728 21.778 -8.050 1.00 81.44 166 GLN A N 1
ATOM 1383 C CA . GLN A 1 166 ? 6.678 20.805 -6.952 1.00 81.44 166 GLN A CA 1
ATOM 1384 C C . GLN A 1 166 ? 8.050 20.224 -6.598 1.00 81.44 166 GLN A C 1
ATOM 1386 O O . GLN A 1 166 ? 8.284 19.900 -5.435 1.00 81.44 166 GLN A O 1
ATOM 1391 N N . MET A 1 167 ? 8.944 20.078 -7.577 1.00 76.88 167 MET A N 1
ATOM 1392 C CA . MET A 1 167 ? 10.312 19.630 -7.327 1.00 76.88 167 MET A CA 1
ATOM 1393 C C . MET A 1 167 ? 11.177 20.704 -6.656 1.00 76.88 167 MET A C 1
ATOM 1395 O O . MET A 1 167 ? 11.969 20.366 -5.782 1.00 76.88 167 MET A O 1
ATOM 1399 N N . LEU A 1 168 ? 11.043 21.971 -7.060 1.00 77.94 168 LEU A N 1
ATOM 1400 C CA . LEU A 1 168 ? 11.883 23.074 -6.582 1.00 77.94 168 LEU A CA 1
ATOM 1401 C C . LEU A 1 168 ? 11.420 23.653 -5.237 1.00 77.94 168 LEU A C 1
ATOM 1403 O O . LEU A 1 168 ? 12.259 24.059 -4.439 1.00 77.94 168 LEU A O 1
ATOM 1407 N N . PHE A 1 169 ? 10.114 23.672 -4.965 1.00 77.06 169 PHE A N 1
ATOM 1408 C CA . PHE A 1 169 ? 9.526 24.358 -3.805 1.00 77.06 169 PHE A CA 1
ATOM 1409 C C . PHE A 1 169 ? 8.925 23.398 -2.767 1.00 77.06 169 PHE A C 1
ATOM 1411 O O . PHE A 1 169 ? 7.800 23.595 -2.318 1.00 77.06 169 PHE A O 1
ATOM 1418 N N . ASP A 1 170 ? 9.662 22.341 -2.407 1.00 78.88 170 ASP A N 1
ATOM 1419 C CA . ASP A 1 170 ? 9.282 21.363 -1.364 1.00 78.88 170 ASP A CA 1
ATOM 1420 C C . ASP A 1 170 ? 7.820 20.866 -1.464 1.00 78.88 170 ASP A C 1
ATOM 1422 O O . ASP A 1 170 ? 7.080 20.735 -0.485 1.00 78.88 170 ASP A O 1
ATOM 1426 N N . GLY A 1 171 ? 7.369 20.613 -2.696 1.00 84.75 171 GLY A N 1
ATOM 1427 C CA . GLY A 1 171 ? 6.027 20.113 -2.967 1.00 84.75 171 GLY A CA 1
ATOM 1428 C C . GLY A 1 171 ? 5.840 18.667 -2.507 1.00 84.75 171 GLY A C 1
ATOM 1429 O O . GLY A 1 171 ? 6.790 17.968 -2.153 1.00 84.75 171 GLY A O 1
ATOM 1430 N N . LEU A 1 172 ? 4.598 18.176 -2.577 1.00 85.38 172 LEU A N 1
ATOM 1431 C CA . LEU A 1 172 ? 4.246 16.817 -2.145 1.00 85.38 172 LEU A CA 1
ATOM 1432 C C . LEU A 1 172 ? 5.148 15.746 -2.780 1.00 85.38 172 LEU A C 1
ATOM 1434 O O . LEU A 1 172 ? 5.635 14.859 -2.085 1.00 85.38 172 LEU A O 1
ATOM 1438 N N . LEU A 1 173 ? 5.416 15.858 -4.085 1.00 84.12 173 LEU A N 1
ATOM 1439 C CA . LEU A 1 173 ? 6.289 14.925 -4.798 1.00 84.12 173 LEU A CA 1
ATOM 1440 C C . LEU A 1 173 ? 7.728 14.921 -4.247 1.00 84.12 173 LEU A C 1
ATOM 1442 O O . LEU A 1 173 ? 8.321 13.852 -4.100 1.00 84.12 173 LEU A O 1
ATOM 1446 N N . SER A 1 174 ? 8.271 16.097 -3.913 1.00 86.06 174 SER A N 1
ATOM 1447 C CA . SER A 1 174 ? 9.601 16.234 -3.306 1.00 86.06 174 SER A CA 1
ATOM 1448 C C . SER A 1 174 ? 9.645 15.567 -1.928 1.00 86.06 174 SER A C 1
ATOM 1450 O O . SER A 1 174 ? 10.513 14.734 -1.665 1.00 86.06 174 SER A O 1
ATOM 1452 N N . LYS A 1 175 ? 8.646 15.839 -1.077 1.00 90.50 175 LYS A N 1
ATOM 1453 C CA . LYS A 1 175 ? 8.531 15.252 0.269 1.00 90.50 175 LYS A CA 1
ATOM 1454 C C . LYS A 1 175 ? 8.430 13.730 0.241 1.00 90.50 175 LYS A C 1
ATOM 1456 O O . LYS A 1 175 ? 9.136 13.058 0.990 1.00 90.50 175 LYS A O 1
ATOM 1461 N N . VAL A 1 176 ? 7.623 13.176 -0.666 1.00 8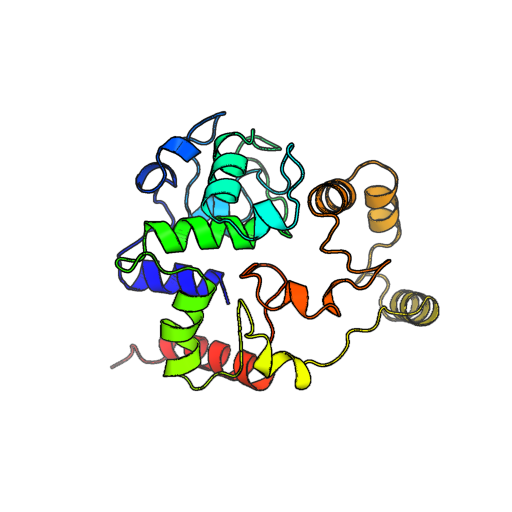8.50 176 VAL A N 1
ATOM 1462 C CA . VAL A 1 176 ? 7.514 11.721 -0.869 1.00 88.50 176 VAL A CA 1
ATOM 1463 C C . VAL A 1 176 ? 8.861 11.121 -1.289 1.00 88.50 176 VAL A C 1
ATOM 1465 O O . VAL A 1 176 ? 9.284 10.111 -0.727 1.00 88.50 176 VAL A O 1
ATOM 1468 N N . GLY A 1 177 ? 9.563 11.754 -2.235 1.00 86.25 177 GLY A N 1
ATOM 1469 C CA . GLY A 1 177 ? 10.871 11.285 -2.702 1.00 86.25 177 GLY A CA 1
ATOM 1470 C C . GLY A 1 177 ? 11.953 11.302 -1.616 1.00 86.25 177 GLY A C 1
ATOM 1471 O O . GLY A 1 177 ? 12.757 10.375 -1.531 1.00 86.25 177 GLY A O 1
ATOM 1472 N N . HIS A 1 178 ? 11.964 12.322 -0.752 1.00 87.75 178 HIS A N 1
ATOM 1473 C CA . HIS A 1 178 ? 12.895 12.396 0.380 1.00 87.75 178 HIS A CA 1
ATOM 1474 C C . HIS A 1 178 ? 12.558 11.397 1.494 1.00 87.75 178 HIS A C 1
ATOM 1476 O O . HIS A 1 178 ? 13.467 10.867 2.143 1.00 87.75 178 HIS A O 1
ATOM 1482 N N . ASN A 1 179 ? 11.268 11.119 1.693 1.00 92.00 179 ASN A N 1
ATOM 1483 C CA . ASN A 1 179 ? 10.786 10.196 2.710 1.00 92.00 179 ASN A CA 1
ATOM 1484 C C . ASN A 1 179 ? 11.211 8.740 2.440 1.00 92.00 179 ASN A C 1
ATOM 1486 O O . ASN A 1 179 ? 11.586 8.040 3.379 1.00 92.00 179 ASN A O 1
ATOM 1490 N N . VAL A 1 180 ? 11.219 8.306 1.173 1.00 91.88 180 VAL A N 1
ATOM 1491 C CA . VAL A 1 180 ? 11.544 6.925 0.766 1.00 91.88 180 VAL A CA 1
ATOM 1492 C C . VAL A 1 180 ? 12.645 6.927 -0.312 1.00 91.88 180 VAL A C 1
ATOM 1494 O O . VAL A 1 180 ? 12.387 6.664 -1.487 1.00 91.88 180 VAL A O 1
ATOM 1497 N N . PRO A 1 181 ? 13.912 7.212 0.041 1.00 87.25 181 PRO A N 1
ATOM 1498 C CA . PRO A 1 181 ? 14.966 7.513 -0.942 1.00 87.25 181 PRO A CA 1
ATOM 1499 C C . PRO A 1 181 ? 15.392 6.318 -1.811 1.00 87.25 181 PRO A C 1
ATOM 1501 O O . PRO A 1 181 ? 16.083 6.495 -2.814 1.00 87.25 181 PRO A O 1
ATOM 1504 N N . TRP A 1 182 ? 15.056 5.096 -1.393 1.00 90.31 182 TRP A N 1
ATOM 1505 C CA . TRP A 1 182 ? 15.421 3.858 -2.081 1.00 90.31 182 TRP A CA 1
ATOM 1506 C C . TRP A 1 182 ? 14.414 3.491 -3.182 1.00 90.31 182 TRP A C 1
ATOM 1508 O O . TRP A 1 182 ? 14.712 2.628 -4.005 1.00 90.31 182 TRP A O 1
ATOM 1518 N N . ILE A 1 183 ? 13.278 4.195 -3.273 1.00 88.31 183 ILE A N 1
ATOM 1519 C CA . ILE A 1 183 ? 12.356 4.150 -4.415 1.00 88.31 183 ILE A CA 1
ATOM 1520 C C . ILE A 1 183 ? 12.552 5.428 -5.241 1.00 88.31 183 ILE A C 1
ATOM 1522 O O . ILE A 1 183 ? 11.918 6.454 -5.005 1.00 88.31 183 ILE A O 1
ATOM 1526 N N . ALA A 1 184 ? 13.452 5.377 -6.223 1.00 83.31 184 ALA A N 1
ATOM 1527 C CA . ALA A 1 184 ? 13.791 6.510 -7.077 1.00 83.31 184 ALA A CA 1
ATOM 1528 C C . ALA A 1 184 ? 13.528 6.183 -8.553 1.00 83.31 184 ALA A C 1
ATOM 1530 O O . ALA A 1 184 ? 14.296 5.459 -9.189 1.00 83.31 184 ALA A O 1
ATOM 1531 N N . PHE A 1 185 ? 12.467 6.780 -9.102 1.00 75.12 185 PHE A N 1
ATOM 1532 C CA . PHE A 1 185 ? 11.990 6.532 -10.467 1.00 75.12 185 PHE A CA 1
ATOM 1533 C C . PHE A 1 185 ? 12.859 7.180 -11.548 1.00 75.12 185 PHE A C 1
ATOM 1535 O O . PHE A 1 185 ? 13.199 6.533 -12.526 1.00 75.12 185 PHE A O 1
ATOM 1542 N N . MET A 1 186 ? 13.242 8.450 -11.373 1.00 66.00 186 MET A N 1
ATOM 1543 C CA . MET A 1 186 ? 13.823 9.238 -12.472 1.00 66.00 186 MET A CA 1
ATOM 1544 C C . MET A 1 186 ? 15.353 9.254 -12.494 1.00 66.00 186 MET A C 1
ATOM 1546 O O . MET A 1 186 ? 15.950 9.100 -13.552 1.00 66.00 186 MET A O 1
ATOM 1550 N N . LYS A 1 187 ? 16.004 9.452 -11.337 1.00 65.50 187 LYS A N 1
ATOM 1551 C CA . LYS A 1 187 ? 17.466 9.652 -11.288 1.00 65.50 187 LYS A CA 1
ATOM 1552 C C . LYS A 1 187 ? 18.260 8.348 -11.276 1.00 65.50 187 LYS A C 1
ATOM 1554 O O . LYS A 1 187 ? 19.298 8.267 -11.916 1.00 65.50 187 LYS A O 1
ATOM 1559 N N . ARG A 1 188 ? 17.820 7.365 -10.484 1.00 75.12 188 ARG A N 1
ATOM 1560 C CA . ARG A 1 188 ? 18.591 6.141 -10.196 1.00 75.12 188 ARG A CA 1
ATOM 1561 C C . ARG A 1 188 ? 17.928 4.854 -10.689 1.00 75.12 188 ARG A C 1
ATOM 1563 O O . ARG A 1 188 ? 18.573 3.818 -10.605 1.00 75.12 188 ARG A O 1
ATOM 1570 N N . LEU A 1 189 ? 16.677 4.917 -11.171 1.00 84.94 189 LEU A N 1
ATOM 1571 C CA . LEU A 1 189 ? 15.881 3.758 -11.608 1.00 84.94 189 LEU A CA 1
ATOM 1572 C C . LEU A 1 189 ? 16.043 2.560 -10.660 1.00 84.94 189 LEU A C 1
ATOM 1574 O O . LEU A 1 189 ? 16.339 1.442 -11.082 1.00 84.94 189 LEU A O 1
ATOM 1578 N N . THR A 1 190 ? 15.888 2.798 -9.354 1.00 89.69 190 THR A N 1
ATOM 1579 C CA . THR A 1 190 ? 16.180 1.769 -8.340 1.00 89.69 190 THR A CA 1
ATOM 1580 C C . THR A 1 190 ? 15.267 0.555 -8.465 1.00 89.69 190 THR A C 1
ATOM 1582 O O . THR A 1 190 ? 15.634 -0.524 -8.026 1.00 89.69 190 THR A O 1
ATOM 1585 N N . LEU A 1 191 ? 14.133 0.701 -9.153 1.00 90.06 191 LEU A N 1
ATOM 1586 C CA . LEU A 1 191 ? 13.215 -0.372 -9.532 1.00 90.06 191 LEU A CA 1
ATOM 1587 C C . LEU A 1 191 ? 13.827 -1.443 -10.452 1.00 90.06 191 LEU A C 1
ATOM 1589 O O . LEU A 1 191 ? 13.183 -2.446 -10.719 1.00 90.06 191 LEU A O 1
ATOM 1593 N N . ASN A 1 192 ? 15.046 -1.261 -10.957 1.00 92.44 192 ASN A N 1
ATOM 1594 C CA . ASN A 1 192 ? 15.788 -2.332 -11.628 1.00 92.44 192 ASN A CA 1
ATOM 1595 C C . ASN A 1 192 ? 16.633 -3.179 -10.660 1.00 92.44 192 ASN A C 1
ATOM 1597 O O . ASN A 1 192 ? 17.295 -4.109 -11.111 1.00 92.44 192 ASN A O 1
ATOM 1601 N N . ASN A 1 193 ? 16.666 -2.852 -9.363 1.00 91.69 193 ASN A N 1
ATOM 1602 C CA . ASN A 1 193 ? 17.383 -3.628 -8.355 1.00 91.69 193 ASN A CA 1
ATOM 1603 C C . ASN A 1 193 ? 16.516 -4.811 -7.873 1.00 91.69 193 ASN A C 1
ATOM 1605 O O . ASN A 1 193 ? 15.485 -4.564 -7.240 1.00 91.69 193 ASN A O 1
ATOM 1609 N N . PRO A 1 194 ? 16.944 -6.073 -8.091 1.00 91.00 194 PRO A N 1
ATOM 1610 C CA . PRO A 1 194 ? 16.211 -7.253 -7.641 1.00 91.00 194 PRO A CA 1
ATOM 1611 C C . PRO A 1 194 ? 15.967 -7.327 -6.135 1.00 91.00 194 PRO A C 1
ATOM 1613 O O . PRO A 1 194 ? 14.978 -7.924 -5.724 1.00 91.00 194 PRO A O 1
ATOM 1616 N N . ASP A 1 195 ? 16.808 -6.691 -5.314 1.00 88.94 195 ASP A N 1
ATOM 1617 C CA . ASP A 1 195 ? 16.615 -6.668 -3.858 1.00 88.94 195 ASP A CA 1
ATOM 1618 C C . ASP A 1 195 ? 15.328 -5.921 -3.453 1.00 88.94 195 ASP A C 1
ATOM 1620 O O . ASP A 1 195 ? 14.821 -6.104 -2.350 1.00 88.94 195 ASP A O 1
ATOM 1624 N N . LEU A 1 196 ? 14.773 -5.077 -4.337 1.00 92.25 196 LEU A N 1
ATOM 1625 C CA . LEU A 1 196 ? 13.495 -4.405 -4.089 1.00 92.25 196 LEU A CA 1
ATOM 1626 C C . LEU A 1 196 ? 12.285 -5.286 -4.422 1.00 92.25 196 LEU A C 1
ATOM 1628 O O . LEU A 1 196 ? 11.190 -4.998 -3.950 1.00 92.25 196 LEU A O 1
ATOM 1632 N N . TYR A 1 197 ? 12.448 -6.326 -5.243 1.00 94.31 197 TYR A N 1
ATOM 1633 C CA . TYR A 1 197 ? 11.323 -7.096 -5.786 1.00 94.31 197 TYR A CA 1
ATOM 1634 C C . TYR A 1 197 ? 10.588 -7.895 -4.719 1.00 94.31 197 TYR A C 1
ATOM 1636 O O . TYR A 1 197 ? 9.373 -8.051 -4.806 1.00 94.31 197 TYR A O 1
ATOM 1644 N N . GLU A 1 198 ? 11.311 -8.343 -3.695 1.00 92.94 198 GLU A N 1
ATOM 1645 C CA . GLU A 1 198 ? 10.766 -9.129 -2.588 1.00 92.94 198 GLU A CA 1
ATOM 1646 C C . GLU A 1 198 ? 9.979 -8.272 -1.585 1.00 92.94 198 GLU A C 1
ATOM 1648 O O . GLU A 1 198 ? 9.175 -8.808 -0.824 1.00 92.94 198 GLU A O 1
ATOM 1653 N N . ILE A 1 199 ? 10.142 -6.941 -1.604 1.00 94.19 199 ILE A N 1
ATOM 1654 C CA . ILE A 1 199 ? 9.382 -6.055 -0.720 1.00 94.19 199 ILE A CA 1
ATOM 1655 C C . ILE A 1 199 ? 7.919 -6.024 -1.155 1.00 94.19 199 ILE A C 1
ATOM 1657 O O . ILE A 1 199 ? 7.571 -5.629 -2.270 1.00 94.19 199 ILE A O 1
ATOM 1661 N N . GLU A 1 200 ? 7.030 -6.309 -0.209 1.00 95.50 200 GLU A N 1
ATOM 1662 C CA . GLU A 1 200 ? 5.583 -6.257 -0.405 1.00 95.50 200 GLU A CA 1
ATOM 1663 C C . GLU A 1 200 ? 5.007 -4.825 -0.374 1.00 95.50 200 GLU A C 1
ATOM 1665 O O . GLU A 1 200 ? 4.019 -4.519 0.295 1.00 95.50 200 GLU A O 1
ATOM 1670 N N . GLN A 1 201 ? 5.615 -3.910 -1.128 1.00 95.62 201 GLN A N 1
ATOM 1671 C CA . GLN A 1 201 ? 5.134 -2.540 -1.284 1.00 95.62 201 GLN A CA 1
ATOM 1672 C C . GLN A 1 201 ? 4.095 -2.484 -2.411 1.00 95.62 201 GLN A C 1
ATOM 1674 O O . GLN A 1 201 ? 4.394 -2.241 -3.584 1.00 95.62 201 GLN A O 1
ATOM 1679 N N . ALA A 1 202 ? 2.838 -2.697 -2.029 1.00 96.06 202 ALA A N 1
ATOM 1680 C CA . ALA A 1 202 ? 1.719 -2.860 -2.950 1.00 96.06 202 ALA A CA 1
ATOM 1681 C C . ALA A 1 202 ? 1.306 -1.591 -3.727 1.00 96.06 202 ALA A C 1
ATOM 1683 O O . ALA A 1 202 ? 0.457 -1.684 -4.617 1.00 96.06 202 ALA A O 1
ATOM 1684 N N . ALA A 1 203 ? 1.868 -0.418 -3.407 1.00 95.31 203 ALA A N 1
ATOM 1685 C CA . ALA A 1 203 ? 1.615 0.810 -4.159 1.00 95.31 203 ALA A CA 1
ATOM 1686 C C . ALA A 1 203 ? 2.408 0.884 -5.469 1.00 95.31 203 ALA A C 1
ATOM 1688 O O . ALA A 1 203 ? 1.923 1.476 -6.429 1.00 95.31 203 ALA A O 1
ATOM 1689 N N . VAL A 1 204 ? 3.619 0.310 -5.515 1.00 93.94 204 VAL A N 1
ATOM 1690 C CA . VAL A 1 204 ? 4.524 0.555 -6.649 1.00 93.94 204 VAL A CA 1
ATOM 1691 C C . VAL A 1 204 ? 5.463 -0.588 -7.036 1.00 93.94 204 VAL A C 1
ATOM 1693 O O . VAL A 1 204 ? 6.009 -0.557 -8.133 1.00 93.94 204 VAL A O 1
ATOM 1696 N N . LEU A 1 205 ? 5.638 -1.614 -6.196 1.00 95.00 205 LEU A N 1
ATOM 1697 C CA . LEU A 1 205 ? 6.546 -2.739 -6.480 1.00 95.00 205 LEU A CA 1
ATOM 1698 C C . LEU A 1 205 ? 5.820 -3.993 -6.990 1.00 95.00 205 LEU A C 1
ATOM 1700 O O . LEU A 1 205 ? 6.375 -5.086 -6.973 1.00 95.00 205 LEU A O 1
ATOM 1704 N N . GLY A 1 206 ? 4.569 -3.857 -7.439 1.00 96.50 206 GLY A N 1
ATOM 1705 C CA . GLY A 1 206 ? 3.849 -4.962 -8.070 1.00 96.50 206 GLY A CA 1
ATOM 1706 C C . GLY A 1 206 ? 4.466 -5.319 -9.424 1.00 96.50 206 GLY A C 1
ATOM 1707 O O . GLY A 1 206 ? 4.595 -4.447 -10.281 1.00 96.50 206 GLY A O 1
ATOM 1708 N N . ILE A 1 207 ? 4.809 -6.591 -9.629 1.00 97.56 207 ILE A N 1
ATOM 1709 C CA . ILE A 1 207 ? 5.411 -7.092 -10.872 1.00 97.56 207 ILE A CA 1
ATOM 1710 C C . ILE A 1 207 ? 4.495 -8.151 -11.468 1.00 97.56 207 ILE A C 1
ATOM 1712 O O . ILE A 1 207 ? 4.189 -9.150 -10.824 1.00 97.56 207 ILE A O 1
ATOM 1716 N N . GLY A 1 208 ? 4.077 -7.965 -12.714 1.00 97.06 208 GLY A N 1
ATOM 1717 C CA . GLY A 1 208 ? 3.263 -8.951 -13.407 1.00 97.06 208 GLY A CA 1
ATOM 1718 C C . GLY A 1 208 ? 3.097 -8.648 -14.882 1.00 97.06 208 GLY A C 1
ATOM 1719 O O . GLY A 1 208 ? 3.562 -7.628 -15.390 1.00 97.06 208 GLY A O 1
ATOM 1720 N N . THR A 1 209 ? 2.419 -9.555 -15.573 1.00 97.88 209 THR A N 1
ATOM 1721 C CA . THR A 1 209 ? 2.153 -9.419 -17.006 1.00 97.88 209 THR A CA 1
ATOM 1722 C C . THR A 1 209 ? 0.881 -8.618 -17.267 1.00 97.88 209 THR A C 1
ATOM 1724 O O . THR A 1 209 ? -0.070 -8.636 -16.481 1.00 97.88 209 THR A O 1
ATOM 1727 N N . SER A 1 210 ? 0.818 -7.962 -18.428 1.00 97.12 210 SER A N 1
ATOM 1728 C CA . SER A 1 210 ? -0.406 -7.303 -18.902 1.00 97.12 210 SER A CA 1
ATOM 1729 C C . SER A 1 210 ? -1.584 -8.279 -18.987 1.00 97.12 210 SER A C 1
ATOM 1731 O O . SER A 1 210 ? -2.700 -7.924 -18.616 1.00 97.12 210 SER A O 1
ATOM 1733 N N . ARG A 1 211 ? -1.324 -9.531 -19.392 1.00 97.31 211 ARG A N 1
ATOM 1734 C CA . ARG A 1 211 ? -2.310 -10.621 -19.429 1.00 97.31 211 ARG A CA 1
ATOM 1735 C C . ARG A 1 211 ? -2.906 -10.897 -18.051 1.00 97.31 211 ARG A C 1
ATOM 1737 O O . ARG A 1 211 ? -4.124 -10.915 -17.925 1.00 97.31 211 ARG A O 1
ATOM 1744 N N . ALA A 1 212 ? -2.065 -11.061 -17.030 1.00 97.00 212 ALA A N 1
ATOM 1745 C CA . ALA A 1 212 ? -2.511 -11.309 -15.661 1.00 97.00 212 ALA A CA 1
ATOM 1746 C C . ALA A 1 212 ? -3.362 -10.152 -15.112 1.00 97.00 212 ALA A C 1
ATOM 1748 O O . ALA A 1 212 ? -4.380 -10.377 -14.459 1.00 97.00 212 ALA A O 1
ATOM 1749 N N . MET A 1 213 ? -2.977 -8.905 -15.408 1.00 95.69 213 MET A N 1
ATOM 1750 C CA . MET A 1 213 ? -3.785 -7.745 -15.032 1.00 95.69 213 MET A CA 1
ATOM 1751 C C . MET A 1 213 ? -5.141 -7.749 -15.747 1.00 95.69 213 MET A C 1
ATOM 1753 O O . MET A 1 213 ? -6.169 -7.625 -15.084 1.00 95.69 213 MET A O 1
ATOM 1757 N N . ALA A 1 214 ? -5.150 -7.917 -17.072 1.00 95.81 214 ALA A N 1
ATOM 1758 C CA . ALA A 1 214 ? -6.367 -7.914 -17.879 1.00 95.81 214 ALA A CA 1
ATOM 1759 C C . ALA A 1 214 ? -7.343 -9.019 -17.453 1.00 95.81 214 ALA A C 1
ATOM 1761 O O . ALA A 1 214 ? -8.524 -8.745 -17.253 1.00 95.81 214 ALA A O 1
ATOM 1762 N N . GLU A 1 215 ? -6.846 -10.239 -17.244 1.00 95.00 215 GLU A N 1
ATOM 1763 C CA . GLU A 1 215 ? -7.661 -11.370 -16.802 1.00 95.00 215 GLU A CA 1
ATOM 1764 C C . GLU A 1 215 ? -8.321 -11.104 -15.447 1.00 95.00 215 GLU A C 1
ATOM 1766 O O . GLU A 1 215 ? -9.514 -11.360 -15.271 1.00 95.00 215 GLU A O 1
ATOM 1771 N N . LEU A 1 216 ? -7.577 -10.543 -14.491 1.00 93.94 216 LEU A N 1
ATOM 1772 C CA . LEU A 1 216 ? -8.144 -10.227 -13.187 1.00 93.94 216 LEU A CA 1
ATOM 1773 C C . LEU A 1 216 ? -9.242 -9.161 -13.293 1.00 93.94 216 LEU A C 1
ATOM 1775 O O . LEU A 1 216 ? -10.322 -9.348 -12.735 1.00 93.94 216 LEU A O 1
ATOM 1779 N N . PHE A 1 217 ? -8.999 -8.065 -14.018 1.00 92.69 217 PHE A N 1
ATOM 1780 C CA . PHE A 1 217 ? -10.008 -7.014 -14.197 1.00 92.69 217 PHE A CA 1
ATOM 1781 C C . PHE A 1 217 ? -11.254 -7.516 -14.935 1.00 92.69 217 PHE A C 1
ATOM 1783 O O . PHE A 1 217 ? -12.367 -7.157 -14.552 1.00 92.69 217 PHE A O 1
ATOM 1790 N N . GLU A 1 218 ? -11.092 -8.388 -15.931 1.00 92.50 218 GLU A N 1
ATOM 1791 C CA . GLU A 1 218 ? -12.217 -8.980 -16.655 1.00 92.50 218 GLU A CA 1
ATOM 1792 C C . GLU A 1 218 ? -13.096 -9.843 -15.742 1.00 92.50 218 GLU A C 1
ATOM 1794 O O . GLU A 1 218 ? -14.322 -9.744 -15.778 1.00 92.50 218 GLU A O 1
ATOM 1799 N N . ARG A 1 219 ? -12.493 -10.623 -14.840 1.00 88.31 219 ARG A N 1
ATOM 1800 C CA . ARG A 1 219 ? -13.248 -11.408 -13.849 1.00 88.31 219 ARG A CA 1
ATOM 1801 C C . ARG A 1 219 ? -14.081 -10.515 -12.932 1.00 88.31 219 ARG A C 1
ATOM 1803 O O . ARG A 1 219 ? -15.244 -10.815 -12.677 1.00 88.31 219 ARG A O 1
ATOM 1810 N N . PHE A 1 220 ? -13.525 -9.391 -12.483 1.00 83.38 220 PHE A N 1
ATOM 1811 C CA . PHE A 1 220 ? -14.273 -8.421 -11.680 1.00 83.38 220 PHE A CA 1
ATOM 1812 C C . PHE A 1 220 ? -15.396 -7.732 -12.460 1.00 83.38 220 PHE A C 1
ATOM 1814 O O . PHE A 1 220 ? -16.436 -7.428 -11.878 1.00 83.38 220 PHE A O 1
ATOM 1821 N N . ARG A 1 221 ? -15.229 -7.533 -13.772 1.00 82.50 221 ARG A N 1
ATOM 1822 C CA . ARG A 1 221 ? -16.296 -7.037 -14.650 1.00 82.50 221 ARG A CA 1
ATOM 1823 C C . ARG A 1 221 ? -17.433 -8.057 -14.785 1.00 82.50 221 ARG A C 1
ATOM 1825 O O . ARG A 1 221 ? -18.598 -7.679 -14.696 1.00 82.50 221 ARG A O 1
ATOM 1832 N N . GLY A 1 222 ? -17.100 -9.339 -14.951 1.00 63.19 222 GLY A N 1
ATOM 1833 C CA . GLY A 1 222 ? -18.069 -10.424 -15.145 1.00 63.19 222 GLY A CA 1
ATOM 1834 C C . GLY A 1 222 ? -18.937 -10.736 -13.919 1.00 63.19 222 GLY A C 1
ATOM 1835 O O . GLY A 1 222 ? -20.126 -11.021 -14.068 1.00 63.19 222 GLY A O 1
ATOM 1836 N N . ILE A 1 223 ? -18.396 -10.609 -12.701 1.00 58.59 223 ILE A N 1
ATOM 1837 C CA . ILE A 1 223 ? -19.130 -10.896 -11.450 1.00 58.59 223 ILE A CA 1
ATOM 1838 C C . ILE A 1 223 ? -20.355 -9.974 -11.269 1.00 58.59 223 ILE A C 1
ATOM 1840 O O . ILE A 1 223 ? -21.363 -10.399 -10.712 1.00 58.59 223 ILE A O 1
ATOM 1844 N N . GLY A 1 224 ? -20.333 -8.751 -11.815 1.00 49.84 224 GLY A N 1
ATOM 1845 C CA . GLY A 1 224 ? -21.480 -7.831 -11.787 1.00 49.84 224 GLY A CA 1
ATOM 1846 C C . GLY A 1 224 ? -22.619 -8.171 -12.760 1.00 49.84 224 GLY A C 1
ATOM 1847 O O . GLY A 1 224 ? -23.663 -7.526 -12.715 1.00 49.84 224 GLY A O 1
ATOM 1848 N N . THR A 1 225 ? -22.436 -9.156 -13.646 1.00 47.34 225 THR A N 1
ATOM 1849 C CA . THR A 1 225 ? -23.419 -9.504 -14.693 1.00 47.34 225 THR A CA 1
ATOM 1850 C C . THR A 1 225 ? -24.174 -10.807 -14.442 1.00 47.34 225 THR A C 1
ATOM 1852 O O . THR A 1 225 ? -25.137 -11.080 -15.146 1.00 47.34 225 THR A O 1
ATOM 1855 N N . SER A 1 226 ? -23.797 -11.579 -13.418 1.00 43.03 226 SER A N 1
ATOM 1856 C CA . SER A 1 226 ? -24.369 -12.910 -13.155 1.00 43.03 226 SER A CA 1
ATOM 1857 C C . SER A 1 226 ? -25.440 -12.942 -12.049 1.00 43.03 226 SER A C 1
ATOM 1859 O O . SER A 1 226 ? -25.769 -14.021 -11.569 1.00 43.03 226 SER A O 1
ATOM 1861 N N . SER A 1 227 ? -25.987 -11.795 -11.622 1.00 39.19 227 SER A N 1
ATOM 1862 C CA . SER A 1 227 ? -27.056 -11.719 -10.604 1.00 39.19 227 SER A CA 1
ATOM 1863 C C . SER A 1 227 ? -28.423 -11.322 -11.182 1.00 39.19 227 SER A C 1
ATOM 1865 O O . SER A 1 227 ? -29.156 -10.522 -10.595 1.00 39.19 227 SER A O 1
ATOM 1867 N N . LYS A 1 228 ? -28.750 -11.845 -12.361 1.00 41.66 228 LYS A N 1
ATOM 1868 C CA . LYS A 1 228 ? -30.118 -11.903 -12.874 1.00 41.66 228 LYS A CA 1
ATOM 1869 C C . LYS A 1 228 ? -30.370 -13.339 -13.299 1.00 41.66 228 LYS A C 1
ATOM 1871 O O . LYS A 1 228 ? -29.971 -13.679 -14.401 1.00 41.66 228 LYS A O 1
ATOM 1876 N N . ASP A 1 229 ? -30.912 -14.129 -12.382 1.00 37.28 229 ASP A N 1
ATOM 1877 C CA . ASP A 1 229 ? -31.836 -15.249 -12.600 1.00 37.28 229 ASP A CA 1
ATOM 1878 C C . ASP A 1 229 ? -32.399 -15.667 -11.233 1.00 37.28 229 ASP A C 1
ATOM 1880 O O . ASP A 1 229 ? -31.591 -15.838 -10.287 1.00 37.28 229 ASP A O 1
#